Protein AF-A0A059X5A5-F1 (afdb_monomer_lite)

Sequence (227 aa):
MVVGLLPHPRGFNALIKWAAFIAALLVFPSVARANAELGIGVVKVEFDDKTVIHFYESPKSNSPTRTIRFFNDTSINSWNIVNLDGVQEWFRPESLWLDYHSFVMRVRSKRPGWIQVIVDNTTGKSFWVKSGRIMKFVTWDGFLKNMFSIERAKKFPQAIRAQPQVSSPAVKFRGKDCFNIITMRGDWIHVRQANHCERSQRDKNFRSGWIRWRWDNKLRIDYFITS

Radius of gyration: 28.25 Å; chains: 1; bounding box: 100×45×63 Å

pLDDT: mean 86.49, std 20.25, range [30.72, 98.62]

Structure (mmCIF, N/CA/C/O backbone):
data_AF-A0A059X5A5-F1
#
_entry.id   AF-A0A059X5A5-F1
#
loop_
_atom_site.group_PDB
_atom_site.id
_atom_site.type_symbol
_atom_site.label_atom_id
_atom_site.label_alt_id
_atom_site.label_comp_id
_atom_site.label_asym_id
_atom_site.label_entity_id
_atom_site.label_seq_id
_atom_site.pdbx_PDB_ins_code
_atom_site.Cartn_x
_atom_site.Cartn_y
_atom_site.Cartn_z
_atom_site.occupancy
_atom_site.B_iso_or_equiv
_atom_site.auth_seq_id
_atom_site.auth_comp_id
_atom_site.auth_asym_id
_atom_site.auth_atom_id
_atom_site.pdbx_PDB_model_num
ATOM 1 N N . MET A 1 1 ? 75.053 28.177 -3.502 1.00 33.50 1 MET A N 1
ATOM 2 C CA . MET A 1 1 ? 76.476 28.029 -3.144 1.00 33.50 1 MET A CA 1
ATOM 3 C C . MET A 1 1 ? 76.524 27.551 -1.699 1.00 33.50 1 MET A C 1
ATOM 5 O O . MET A 1 1 ? 75.993 28.265 -0.868 1.00 33.50 1 MET A O 1
ATOM 9 N N . VAL A 1 2 ? 77.105 26.361 -1.471 1.00 32.88 2 VAL A N 1
ATOM 10 C CA . VAL A 1 2 ? 77.750 25.892 -0.218 1.00 32.88 2 VAL A CA 1
ATOM 11 C C . VAL A 1 2 ? 76.811 25.628 0.988 1.00 32.88 2 VAL A C 1
ATOM 13 O O . VAL A 1 2 ? 76.084 26.511 1.415 1.00 32.88 2 VAL A O 1
ATOM 16 N N . VAL A 1 3 ? 76.592 24.351 1.362 1.00 31.34 3 VAL A N 1
ATOM 17 C CA . VAL A 1 3 ? 77.240 23.588 2.478 1.00 31.34 3 VAL A CA 1
ATOM 18 C C . VAL A 1 3 ? 77.019 24.278 3.837 1.00 31.34 3 VAL A C 1
ATOM 20 O O . VAL A 1 3 ? 77.307 25.454 3.956 1.00 31.34 3 VAL A O 1
ATOM 23 N N . GLY A 1 4 ? 76.555 23.673 4.931 1.00 30.72 4 GLY A N 1
ATOM 24 C CA . GLY A 1 4 ? 76.401 22.287 5.370 1.00 30.72 4 GLY A CA 1
ATOM 25 C C . GLY A 1 4 ? 76.634 22.236 6.899 1.00 30.72 4 GLY A C 1
ATOM 26 O O . GLY A 1 4 ? 77.083 23.225 7.468 1.00 30.72 4 GLY A O 1
ATOM 27 N N . LEU A 1 5 ? 76.397 21.056 7.498 1.00 32.78 5 LEU A N 1
ATOM 28 C CA . LEU A 1 5 ? 76.923 20.558 8.795 1.00 32.78 5 LEU A CA 1
ATOM 29 C C . LEU A 1 5 ? 76.289 21.159 10.080 1.00 32.78 5 LEU A C 1
ATOM 31 O O . LEU A 1 5 ? 76.392 22.350 10.329 1.00 32.78 5 LEU A O 1
ATOM 35 N N . LEU A 1 6 ? 75.454 20.399 10.821 1.00 32.41 6 LEU A N 1
ATOM 36 C CA . LEU A 1 6 ? 75.770 19.454 11.936 1.00 32.41 6 LEU A CA 1
ATOM 37 C C . LEU A 1 6 ? 76.249 20.164 13.231 1.00 32.41 6 LEU A C 1
ATOM 39 O O . LEU A 1 6 ? 76.835 21.232 13.123 1.00 32.41 6 LEU A O 1
ATOM 43 N N . PRO A 1 7 ? 76.199 19.558 14.442 1.00 42.28 7 PRO A N 1
ATOM 44 C CA . PRO A 1 7 ? 75.345 18.498 15.002 1.00 42.28 7 PRO A CA 1
ATOM 45 C C . PRO A 1 7 ? 74.811 18.827 16.434 1.00 42.28 7 PRO A C 1
ATOM 47 O O . PRO A 1 7 ? 75.114 19.852 17.034 1.00 42.28 7 PRO A O 1
ATOM 50 N N . HIS A 1 8 ? 74.027 17.897 16.994 1.00 36.72 8 HIS A N 1
ATOM 51 C CA . HIS A 1 8 ? 73.650 17.761 18.417 1.00 36.72 8 HIS A CA 1
ATOM 52 C C . HIS A 1 8 ? 74.826 17.889 19.417 1.00 36.72 8 HIS A C 1
ATOM 54 O O . HIS A 1 8 ? 75.940 17.482 19.084 1.00 36.72 8 HIS A O 1
ATOM 60 N N . PRO A 1 9 ? 74.575 18.305 20.682 1.00 44.56 9 PRO A N 1
ATOM 61 C CA . PRO A 1 9 ? 74.388 17.288 21.732 1.00 44.56 9 PRO A CA 1
ATOM 62 C C . PRO A 1 9 ? 73.418 17.633 22.887 1.00 44.56 9 PRO A C 1
ATOM 64 O O . PRO A 1 9 ? 73.386 18.735 23.414 1.00 44.56 9 PRO A O 1
ATOM 67 N N . ARG A 1 10 ? 72.694 16.582 23.301 1.00 36.00 10 ARG A N 1
ATOM 68 C CA . ARG A 1 10 ? 72.423 16.096 24.673 1.00 36.00 10 ARG A CA 1
ATOM 69 C C . ARG A 1 10 ? 72.197 17.110 25.806 1.00 36.00 10 ARG A C 1
ATOM 71 O O . ARG A 1 10 ? 73.123 17.788 26.233 1.00 36.00 10 ARG A O 1
ATOM 78 N N . GLY A 1 11 ? 71.066 16.947 26.495 1.00 33.09 11 GLY A N 1
ATOM 79 C CA . GLY A 1 11 ? 71.025 17.183 27.937 1.00 33.09 11 GLY A CA 1
ATOM 80 C C . GLY A 1 11 ? 69.633 17.258 28.558 1.00 33.09 11 GLY A C 1
ATOM 81 O O . GLY A 1 11 ? 68.829 18.088 28.167 1.00 33.09 11 GLY A O 1
ATOM 82 N N . PHE A 1 12 ? 69.449 16.445 29.601 1.00 39.06 12 PHE A N 1
ATOM 83 C CA . PHE A 1 12 ? 68.591 16.670 30.772 1.00 39.06 12 PHE A CA 1
ATOM 84 C C . PHE A 1 12 ? 67.080 16.361 30.718 1.00 39.06 12 PHE A C 1
ATOM 86 O O . PHE A 1 12 ? 66.238 17.161 30.333 1.00 39.06 12 PHE A O 1
ATOM 93 N N . ASN A 1 13 ? 66.776 15.164 31.238 1.00 39.31 13 ASN A N 1
ATOM 94 C CA . ASN A 1 13 ? 65.733 14.828 32.219 1.00 39.31 13 ASN A CA 1
ATOM 95 C C . ASN A 1 13 ? 64.813 15.970 32.701 1.00 39.31 13 ASN A C 1
ATOM 97 O O . ASN A 1 13 ? 65.296 16.880 33.366 1.00 39.31 13 ASN A O 1
ATOM 101 N N . ALA A 1 14 ? 63.490 15.792 32.557 1.00 37.59 14 ALA A N 1
ATOM 102 C CA . ALA A 1 14 ? 62.543 15.770 33.688 1.00 37.59 14 ALA A CA 1
ATOM 103 C C . ALA A 1 14 ? 61.079 15.544 33.238 1.00 37.59 14 ALA A C 1
ATOM 105 O O . ALA A 1 14 ? 60.455 16.388 32.605 1.00 37.59 14 ALA A O 1
ATOM 106 N N . LEU A 1 15 ? 60.551 14.375 33.612 1.00 41.41 15 LEU A N 1
ATOM 107 C CA . LEU A 1 15 ? 59.181 14.084 34.072 1.00 41.41 15 LEU A CA 1
ATOM 108 C C . LEU A 1 15 ? 58.155 15.238 34.084 1.00 41.41 15 LEU A C 1
ATOM 110 O O . LEU A 1 15 ? 58.174 16.019 35.028 1.00 41.41 15 LEU A O 1
ATOM 114 N N . ILE A 1 16 ? 57.141 15.217 33.199 1.00 46.25 16 ILE A N 1
ATOM 115 C CA . ILE A 1 16 ? 55.800 15.776 33.490 1.00 46.25 16 ILE A CA 1
ATOM 116 C C . ILE A 1 16 ? 54.687 14.928 32.830 1.00 46.25 16 ILE A C 1
ATOM 118 O O . ILE A 1 16 ? 54.461 14.975 31.628 1.00 46.25 16 ILE A O 1
ATOM 122 N N . LYS A 1 17 ? 54.010 14.149 33.685 1.00 35.31 17 LYS A N 1
ATOM 123 C CA . LYS A 1 17 ? 52.579 13.768 33.716 1.00 35.31 17 LYS A CA 1
ATOM 124 C C . LYS A 1 17 ? 51.838 13.564 32.378 1.00 35.31 17 LYS A C 1
ATOM 126 O O . LYS A 1 17 ? 51.344 14.510 31.774 1.00 35.31 17 LYS A O 1
ATOM 131 N N . TRP A 1 18 ? 51.594 12.299 32.030 1.00 33.81 18 TRP A N 1
ATOM 132 C CA . TRP A 1 18 ? 50.551 11.916 31.074 1.00 33.81 18 TRP A CA 1
ATOM 133 C C . TRP A 1 18 ? 49.164 12.115 31.701 1.00 33.81 18 TRP A C 1
ATOM 135 O O . TRP A 1 18 ? 48.783 11.397 32.625 1.00 33.81 18 TRP A O 1
ATOM 145 N N . ALA A 1 19 ? 48.405 13.089 31.200 1.00 39.38 19 ALA A N 1
ATOM 146 C CA . ALA A 1 19 ? 46.971 13.185 31.440 1.00 39.38 19 ALA A CA 1
ATOM 147 C C . ALA A 1 19 ? 46.253 12.205 30.500 1.00 39.38 19 ALA A C 1
ATOM 149 O O . ALA A 1 19 ? 46.292 12.359 29.280 1.00 39.38 19 ALA A O 1
ATOM 150 N N . ALA A 1 20 ? 45.610 11.184 31.065 1.00 41.03 20 ALA A N 1
ATOM 151 C CA . ALA A 1 20 ? 44.725 10.301 30.320 1.00 41.03 20 ALA A CA 1
ATOM 152 C C . ALA A 1 20 ? 43.446 11.069 29.949 1.00 41.03 20 ALA A C 1
ATOM 154 O O . ALA A 1 20 ? 42.552 11.252 30.773 1.00 41.03 20 ALA A O 1
ATOM 155 N N . PHE A 1 21 ? 43.362 11.535 28.704 1.00 37.31 21 PHE A N 1
ATOM 156 C CA . PHE A 1 21 ? 42.112 12.009 28.119 1.00 37.31 21 PHE A CA 1
ATOM 157 C C . PHE A 1 21 ? 41.238 10.786 27.812 1.00 37.31 21 PHE A C 1
ATOM 159 O O . PHE A 1 21 ? 41.374 10.150 26.768 1.00 37.31 21 PHE A O 1
ATOM 166 N N . ILE A 1 22 ? 40.343 10.428 28.736 1.00 45.88 22 ILE A N 1
ATOM 167 C CA . ILE A 1 22 ? 39.237 9.521 28.423 1.00 45.88 22 ILE A CA 1
ATOM 168 C C . ILE A 1 22 ? 38.263 10.319 27.555 1.00 45.88 22 ILE A C 1
ATOM 170 O O . ILE A 1 22 ? 37.430 11.073 28.054 1.00 45.88 22 ILE A O 1
ATOM 174 N N . ALA A 1 23 ? 38.391 10.178 26.237 1.00 44.38 23 ALA A N 1
ATOM 175 C CA . ALA A 1 23 ? 37.342 10.571 25.313 1.00 44.38 23 ALA A CA 1
ATOM 176 C C . ALA A 1 23 ? 36.154 9.629 25.543 1.00 44.38 23 ALA A C 1
ATOM 178 O O . ALA A 1 23 ? 36.123 8.507 25.036 1.00 44.38 23 ALA A O 1
ATOM 179 N N . ALA A 1 24 ? 35.189 10.064 26.353 1.00 44.75 24 ALA A N 1
ATOM 180 C CA . ALA A 1 24 ? 33.897 9.409 26.435 1.00 44.75 24 ALA A CA 1
ATOM 181 C C . ALA A 1 24 ? 33.238 9.514 25.052 1.00 44.75 24 ALA A C 1
ATOM 183 O O . ALA A 1 24 ? 32.719 10.564 24.672 1.00 44.75 24 ALA A O 1
ATOM 184 N N . LEU A 1 25 ? 33.307 8.430 24.275 1.00 41.47 25 LEU A N 1
ATOM 185 C CA . LEU A 1 25 ? 32.504 8.259 23.074 1.00 41.47 25 LEU A CA 1
ATOM 186 C C . LEU A 1 25 ? 31.034 8.271 23.516 1.00 41.47 25 LEU A C 1
ATOM 188 O O . LEU A 1 25 ? 30.491 7.258 23.954 1.00 41.47 25 LEU A O 1
ATOM 192 N N . LEU A 1 26 ? 30.389 9.433 23.423 1.00 44.94 26 LEU A N 1
ATOM 193 C CA . LEU A 1 26 ? 28.937 9.526 23.443 1.00 44.94 26 LEU A CA 1
ATOM 194 C C . LEU A 1 26 ? 28.435 8.832 22.177 1.00 44.94 26 LEU A C 1
ATOM 196 O O . LEU A 1 26 ? 28.319 9.435 21.110 1.00 44.94 26 LEU A O 1
ATOM 200 N N . VAL A 1 27 ? 28.176 7.530 22.291 1.00 42.16 27 VAL A N 1
ATOM 201 C CA . VAL A 1 27 ? 27.374 6.792 21.321 1.00 42.16 27 VAL A CA 1
ATOM 202 C C . VAL A 1 27 ? 25.967 7.358 21.445 1.00 42.16 27 VAL A C 1
ATOM 204 O O . VAL A 1 27 ? 25.160 6.891 22.245 1.00 42.16 27 VAL A O 1
ATOM 207 N N . PHE A 1 28 ? 25.677 8.415 20.687 1.00 41.00 28 PHE A N 1
ATOM 208 C CA . PHE A 1 28 ? 24.298 8.805 20.456 1.00 41.00 28 PHE A CA 1
ATOM 209 C C . PHE A 1 28 ? 23.613 7.578 19.853 1.00 41.00 28 PHE A C 1
ATOM 211 O O . PHE A 1 28 ? 24.068 7.107 18.802 1.00 41.00 28 PHE A O 1
ATOM 218 N N . PRO A 1 29 ? 22.561 7.021 20.484 1.00 39.47 29 PRO A N 1
ATOM 219 C CA . PRO A 1 29 ? 21.760 6.021 19.818 1.00 39.47 29 PRO A CA 1
ATOM 220 C C . PRO A 1 29 ? 21.266 6.698 18.551 1.00 39.47 29 PRO A C 1
ATOM 222 O O . PRO A 1 29 ? 20.499 7.661 18.589 1.00 39.47 29 PRO A O 1
ATOM 225 N N . SER A 1 30 ? 21.784 6.238 17.416 1.00 44.31 30 SER A N 1
ATOM 226 C CA . SER A 1 30 ? 21.204 6.583 16.139 1.00 44.31 30 SER A CA 1
ATOM 227 C C . SER A 1 30 ? 19.786 6.062 16.253 1.00 44.31 30 SER A C 1
ATOM 229 O O . SER A 1 30 ? 19.577 4.849 16.233 1.00 44.31 30 SER A O 1
ATOM 231 N N . VAL A 1 31 ? 18.813 6.951 16.458 1.00 44.91 31 VAL A N 1
ATOM 232 C CA . VAL A 1 31 ? 17.417 6.603 16.239 1.00 44.91 31 VAL A CA 1
ATOM 233 C C . VAL A 1 31 ? 17.360 6.342 14.746 1.00 44.91 31 VAL A C 1
ATOM 235 O O . VAL A 1 31 ? 17.148 7.248 13.940 1.00 44.91 31 VAL A O 1
ATOM 238 N N . ALA A 1 32 ? 17.687 5.108 14.363 1.00 45.12 32 ALA A N 1
ATOM 239 C CA . ALA A 1 32 ? 17.450 4.604 13.040 1.00 45.12 32 ALA A CA 1
ATOM 240 C C . ALA A 1 32 ? 15.967 4.863 12.842 1.00 45.12 32 ALA A C 1
ATOM 242 O O . ALA A 1 32 ? 15.134 4.253 13.512 1.00 45.12 32 ALA A O 1
ATOM 243 N N . ARG A 1 33 ? 15.638 5.854 12.007 1.00 42.84 33 ARG A N 1
ATOM 244 C CA . ARG A 1 33 ? 14.268 6.062 11.564 1.00 42.84 33 ARG A CA 1
ATOM 245 C C . ARG A 1 33 ? 13.878 4.749 10.912 1.00 42.84 33 ARG A C 1
ATOM 247 O O . ARG A 1 33 ? 14.323 4.448 9.802 1.00 42.84 33 ARG A O 1
ATOM 254 N N . ALA A 1 34 ? 13.165 3.921 11.666 1.00 44.53 34 ALA A N 1
ATOM 255 C CA . ALA A 1 34 ? 12.718 2.627 11.220 1.00 44.53 34 ALA A CA 1
ATOM 256 C C . ALA A 1 34 ? 11.722 2.905 10.102 1.00 44.53 34 ALA A C 1
ATOM 258 O O . ALA A 1 34 ? 10.558 3.188 10.346 1.00 44.53 34 ALA A O 1
ATOM 259 N N . ASN A 1 35 ? 12.203 2.887 8.859 1.00 60.44 35 ASN A N 1
ATOM 260 C CA . ASN A 1 35 ? 11.319 2.785 7.711 1.00 60.44 35 ASN A CA 1
ATOM 261 C C . ASN A 1 35 ? 10.470 1.541 7.970 1.00 60.44 35 ASN A C 1
ATOM 263 O O . ASN A 1 35 ? 11.049 0.455 8.085 1.00 60.44 35 ASN A O 1
ATOM 267 N N . ALA A 1 36 ? 9.157 1.718 8.149 1.00 71.81 36 ALA A N 1
ATOM 268 C CA . ALA A 1 36 ? 8.296 0.646 8.617 1.00 71.81 36 ALA A CA 1
ATOM 269 C C . ALA A 1 36 ? 8.482 -0.603 7.753 1.00 71.81 36 ALA A C 1
ATOM 271 O O . ALA A 1 36 ? 8.518 -0.524 6.519 1.00 71.81 36 ALA A O 1
ATOM 272 N N . GLU A 1 37 ? 8.614 -1.745 8.426 1.00 88.06 37 GLU A N 1
ATOM 273 C CA . GLU A 1 37 ? 8.661 -3.063 7.803 1.00 88.06 37 GLU A CA 1
ATOM 274 C C . GLU A 1 37 ? 7.556 -3.204 6.746 1.00 88.06 37 GLU A C 1
ATOM 276 O O . GLU A 1 37 ? 6.424 -2.759 6.928 1.00 88.06 37 GLU A O 1
ATOM 281 N N . LEU A 1 38 ? 7.870 -3.848 5.626 1.00 92.56 38 LEU A N 1
ATOM 282 C CA . LEU A 1 38 ? 6.915 -4.065 4.545 1.00 92.56 38 LEU A CA 1
ATOM 283 C C . LEU A 1 38 ? 5.786 -5.023 4.952 1.00 92.56 38 LEU A C 1
ATOM 285 O O . LEU A 1 38 ? 4.651 -4.897 4.490 1.00 92.56 38 LEU A O 1
ATOM 289 N N . GLY A 1 39 ? 6.102 -5.987 5.814 1.00 95.06 39 GLY A N 1
ATOM 290 C CA . GLY A 1 39 ? 5.155 -6.988 6.285 1.00 95.06 39 GLY A CA 1
ATOM 291 C C . GLY A 1 39 ? 4.833 -8.058 5.236 1.00 95.06 39 GLY A C 1
ATOM 292 O O . GLY A 1 39 ? 5.571 -8.274 4.271 1.00 95.06 39 GLY A O 1
ATOM 293 N N . ILE A 1 40 ? 3.730 -8.771 5.453 1.00 95.88 40 ILE A N 1
ATOM 294 C CA . ILE A 1 40 ? 3.324 -9.946 4.660 1.00 95.88 40 ILE A CA 1
ATOM 295 C C . ILE A 1 40 ? 2.312 -9.619 3.552 1.00 95.88 40 ILE A C 1
ATOM 297 O O . ILE A 1 40 ? 1.999 -10.468 2.718 1.00 95.88 40 ILE A O 1
ATOM 301 N N . GLY A 1 41 ? 1.790 -8.397 3.535 1.00 96.94 41 GLY A N 1
ATOM 302 C CA . GLY A 1 41 ? 0.788 -7.945 2.581 1.00 96.94 41 GLY A CA 1
ATOM 303 C C . GLY A 1 41 ? 0.132 -6.660 3.055 1.00 96.94 41 GLY A C 1
ATOM 304 O O . GLY A 1 41 ? 0.677 -5.934 3.889 1.00 96.94 41 GLY A O 1
ATOM 305 N N . VAL A 1 42 ? -1.074 -6.429 2.564 1.00 97.81 42 VAL A N 1
ATOM 306 C CA . VAL A 1 42 ? -1.917 -5.306 2.955 1.00 97.81 42 VAL A CA 1
ATOM 307 C C . VAL A 1 42 ? -3.306 -5.793 3.343 1.00 97.81 42 VAL A C 1
ATOM 309 O O . VAL A 1 42 ? -3.719 -6.905 3.010 1.00 97.81 42 VAL A O 1
ATOM 312 N N . VAL A 1 43 ? -4.046 -4.954 4.052 1.00 98.00 43 VAL A N 1
ATOM 313 C CA . VAL A 1 43 ? -5.486 -5.100 4.227 1.00 98.00 43 VAL A CA 1
ATOM 314 C C . VAL A 1 43 ? -6.160 -3.925 3.538 1.00 98.00 43 VAL A C 1
ATOM 316 O O . VAL A 1 43 ? -5.801 -2.775 3.787 1.00 98.00 43 VAL A O 1
ATOM 319 N N . LYS A 1 44 ? -7.102 -4.228 2.645 1.00 97.06 44 LYS A N 1
ATOM 320 C CA . LYS A 1 44 ? -8.048 -3.255 2.105 1.00 97.06 44 LYS A CA 1
ATOM 321 C C . LYS A 1 44 ? -9.241 -3.199 3.048 1.00 97.06 44 LYS A C 1
ATOM 323 O O . LYS A 1 44 ? -9.775 -4.249 3.416 1.00 97.06 44 LYS A O 1
ATOM 328 N N . VAL A 1 45 ? -9.613 -1.996 3.453 1.00 97.56 45 VAL A N 1
ATOM 329 C CA . VAL A 1 45 ? -10.743 -1.766 4.343 1.00 97.56 45 VAL A CA 1
ATOM 330 C C . VAL A 1 45 ? -11.941 -1.355 3.5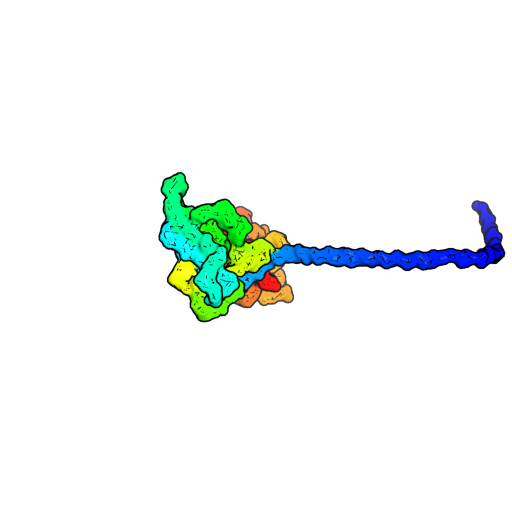02 1.00 97.56 45 VAL A C 1
ATOM 332 O O . VAL A 1 45 ? -11.877 -0.360 2.787 1.00 97.56 45 VAL A O 1
ATOM 335 N N . GLU A 1 46 ? -13.021 -2.122 3.585 1.00 96.31 46 GLU A N 1
ATOM 336 C CA . GLU A 1 46 ? -14.335 -1.689 3.106 1.00 96.31 46 GLU A CA 1
ATOM 337 C C . GLU A 1 46 ? -14.965 -0.805 4.188 1.00 96.31 46 GLU A C 1
ATOM 339 O O . GLU A 1 46 ? -14.926 -1.158 5.368 1.00 96.31 46 GLU A O 1
ATOM 344 N N . PHE A 1 47 ? -15.511 0.347 3.812 1.00 95.69 47 PHE A N 1
ATOM 345 C CA . PHE A 1 47 ? -16.101 1.281 4.765 1.00 95.69 47 PHE A CA 1
ATOM 346 C C . PHE A 1 47 ? -17.315 2.005 4.181 1.00 95.69 47 PHE A C 1
ATOM 348 O O . PHE A 1 47 ? -17.472 2.117 2.967 1.00 95.69 47 PHE A O 1
ATOM 355 N N . ASP A 1 48 ? -18.155 2.479 5.091 1.00 94.50 48 ASP A N 1
ATOM 356 C CA . ASP A 1 48 ? -19.338 3.316 4.902 1.00 94.50 48 ASP A CA 1
ATOM 357 C C . ASP A 1 48 ? -19.447 4.302 6.085 1.00 94.50 48 ASP A C 1
ATOM 359 O O . ASP A 1 48 ? -18.586 4.322 6.971 1.00 94.50 48 ASP A O 1
ATOM 363 N N . ASP A 1 49 ? -20.516 5.093 6.149 1.00 92.44 49 ASP A N 1
ATOM 364 C CA . ASP A 1 49 ? -20.787 6.039 7.244 1.00 92.44 49 ASP A CA 1
ATOM 365 C C . ASP A 1 49 ? -21.066 5.408 8.615 1.00 92.44 49 ASP A C 1
ATOM 367 O O . ASP A 1 49 ? -21.156 6.118 9.616 1.00 92.44 49 ASP A O 1
ATOM 371 N N . LYS A 1 50 ? -21.203 4.084 8.690 1.00 93.56 50 LYS A N 1
ATOM 372 C CA . LYS A 1 50 ? -21.432 3.337 9.937 1.00 93.56 50 LYS A CA 1
ATOM 373 C C . LYS A 1 50 ? -20.190 2.581 10.380 1.00 93.56 50 LYS A C 1
ATOM 375 O O . LYS A 1 50 ? -20.183 1.959 11.445 1.00 93.56 50 LYS A O 1
ATOM 380 N N . THR A 1 51 ? -19.133 2.620 9.579 1.00 96.75 51 THR A N 1
ATOM 381 C CA . THR A 1 51 ? -17.937 1.835 9.821 1.00 96.75 51 THR A CA 1
ATOM 382 C C . THR A 1 51 ? -17.164 2.389 11.014 1.00 96.75 51 THR A C 1
ATOM 384 O O . THR A 1 51 ? -16.825 3.571 11.099 1.00 96.75 51 THR A O 1
ATOM 387 N N . VAL A 1 52 ? -16.852 1.494 11.952 1.00 97.44 52 VAL A N 1
ATOM 388 C CA . VAL A 1 52 ? -16.006 1.769 13.113 1.00 97.44 52 VAL A CA 1
ATOM 389 C C . VAL A 1 52 ? -14.913 0.715 13.175 1.00 97.44 52 VAL A C 1
ATOM 391 O O . VAL A 1 52 ? -15.184 -0.485 13.206 1.00 97.44 52 VAL A O 1
ATOM 394 N N . ILE A 1 53 ? -13.662 1.163 13.215 1.00 98.12 53 ILE A N 1
ATOM 395 C CA . ILE A 1 53 ? -12.499 0.287 13.312 1.00 98.12 53 ILE A CA 1
ATOM 396 C C . ILE A 1 53 ? -11.886 0.443 14.687 1.00 98.12 53 ILE A C 1
ATOM 398 O O . ILE A 1 53 ? -11.446 1.525 15.072 1.00 98.12 53 ILE A O 1
ATOM 402 N N . HIS A 1 54 ? -11.825 -0.671 15.402 1.00 98.19 54 HIS A N 1
ATOM 403 C CA . HIS A 1 54 ? -11.228 -0.766 16.721 1.00 98.19 54 HIS A CA 1
ATOM 404 C C . HIS A 1 54 ? -9.815 -1.340 16.626 1.00 98.19 54 HIS A C 1
ATOM 406 O O . HIS A 1 54 ? -9.613 -2.436 16.096 1.00 98.19 54 HIS A O 1
ATOM 412 N N . PHE A 1 55 ? -8.851 -0.603 17.171 1.00 98.50 55 PHE A N 1
ATOM 413 C CA . PHE A 1 55 ? -7.441 -0.967 17.220 1.00 98.50 55 PHE A CA 1
ATOM 414 C C . PHE A 1 55 ? -7.051 -1.312 18.655 1.00 98.50 55 PHE A C 1
ATOM 416 O O . PHE A 1 55 ? -7.328 -0.549 19.578 1.00 98.50 55 PHE A O 1
ATOM 423 N N . TYR A 1 56 ? -6.385 -2.445 18.838 1.00 98.62 56 TYR A N 1
ATOM 424 C CA . TYR A 1 56 ? -6.037 -3.012 20.136 1.00 98.62 56 TYR A CA 1
ATOM 425 C C . TYR A 1 56 ? -4.515 -3.165 20.256 1.00 98.62 56 TYR A C 1
ATOM 427 O O . TYR A 1 56 ? -3.864 -3.577 19.294 1.00 98.62 56 TYR A O 1
ATOM 435 N N . GLU A 1 57 ? -3.941 -2.905 21.437 1.00 97.69 57 GLU A N 1
ATOM 436 C CA . GLU A 1 57 ? -2.523 -3.225 21.710 1.00 97.69 57 GLU A CA 1
ATOM 437 C C . GLU A 1 57 ? -2.243 -4.726 21.552 1.00 97.69 57 GLU A C 1
ATOM 439 O O . GLU A 1 57 ? -1.213 -5.147 21.027 1.00 97.69 57 GLU A O 1
ATOM 444 N N . SER A 1 58 ? -3.185 -5.555 22.003 1.00 97.44 58 SER A N 1
ATOM 445 C CA . SER A 1 58 ? -3.095 -7.006 21.960 1.00 97.44 58 SER A CA 1
ATOM 446 C C . SER A 1 58 ? -4.474 -7.601 21.685 1.00 97.44 58 SER A C 1
ATOM 448 O O . SER A 1 58 ? -5.480 -7.073 22.148 1.00 97.44 58 SER A O 1
ATOM 450 N N . PRO A 1 59 ? -4.571 -8.762 21.025 1.00 96.81 59 PRO A N 1
ATOM 451 C CA . PRO A 1 59 ? -5.851 -9.453 20.864 1.00 96.81 59 PRO A CA 1
ATOM 452 C C . PR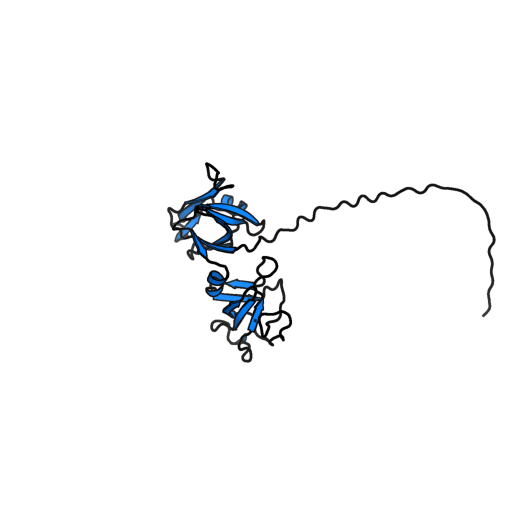O A 1 59 ? -6.468 -9.976 22.167 1.00 96.81 59 PRO A C 1
ATOM 454 O O . PRO A 1 59 ? -7.584 -10.483 22.145 1.00 96.81 59 PRO A O 1
ATOM 457 N N . LYS A 1 60 ? -5.724 -9.920 23.281 1.00 96.44 60 LYS A N 1
ATOM 458 C CA . LYS A 1 60 ? -6.233 -10.203 24.632 1.00 96.44 60 LYS A CA 1
ATOM 459 C C . LYS A 1 60 ? -6.762 -8.946 25.338 1.00 96.44 60 LYS A C 1
ATOM 461 O O . LYS A 1 60 ? -7.238 -9.050 26.460 1.00 96.44 60 LYS A O 1
ATOM 466 N N . SER A 1 61 ? -6.625 -7.765 24.734 1.00 96.12 61 SER A N 1
ATOM 467 C CA . SER A 1 61 ? -7.097 -6.515 25.325 1.00 96.12 61 SER A CA 1
ATOM 468 C C . SER A 1 61 ? -8.624 -6.506 25.400 1.00 96.12 61 SER A C 1
ATOM 470 O O . SER A 1 61 ? -9.302 -6.776 24.410 1.00 96.12 61 SER A O 1
ATOM 472 N N . ASN A 1 62 ? -9.157 -6.143 26.567 1.00 93.62 62 ASN A N 1
ATOM 473 C CA . ASN A 1 62 ? -10.602 -6.081 26.809 1.00 93.62 62 ASN A CA 1
ATOM 474 C C . ASN A 1 62 ? -11.267 -4.864 26.141 1.00 93.62 62 ASN A C 1
ATOM 476 O O . ASN A 1 62 ? -12.476 -4.857 25.930 1.00 93.62 62 ASN A O 1
ATOM 480 N N . SER A 1 63 ? -10.484 -3.843 25.786 1.00 96.75 63 SER A N 1
ATOM 481 C CA . SER A 1 63 ? -10.948 -2.608 25.154 1.00 96.75 63 SER A CA 1
ATOM 482 C C . SER A 1 63 ? -9.980 -2.140 24.059 1.00 96.75 63 SER A C 1
ATOM 484 O O . SER A 1 63 ? -8.795 -2.493 24.087 1.00 96.75 63 SER A O 1
ATOM 486 N N . PRO A 1 64 ? -10.472 -1.381 23.062 1.00 97.94 64 PRO A N 1
ATOM 487 C CA . PRO A 1 64 ? -9.620 -0.801 22.035 1.00 97.94 64 PRO A CA 1
ATOM 488 C C . PRO A 1 64 ? -8.807 0.377 22.575 1.00 97.94 64 PRO A C 1
ATOM 490 O O . PRO A 1 64 ? -9.314 1.221 23.308 1.00 97.94 64 PRO A O 1
ATOM 493 N N . THR A 1 65 ? -7.557 0.465 22.137 1.00 97.62 65 THR A N 1
ATOM 494 C CA . THR A 1 65 ? -6.645 1.580 22.413 1.00 97.62 65 THR A CA 1
ATOM 495 C C . THR A 1 65 ? -6.980 2.800 21.567 1.00 97.62 65 THR A C 1
ATOM 497 O O . THR A 1 65 ? -6.888 3.937 22.024 1.00 97.62 65 THR A O 1
ATOM 500 N N . ARG A 1 66 ? -7.328 2.571 20.298 1.00 98.12 66 ARG A N 1
ATOM 501 C CA . ARG A 1 66 ? -7.686 3.615 19.336 1.00 98.12 66 ARG A CA 1
ATOM 502 C C . ARG A 1 66 ? -8.906 3.179 18.544 1.00 98.12 66 ARG A C 1
ATOM 504 O O . ARG A 1 66 ? -9.163 1.988 18.379 1.00 98.12 66 ARG A O 1
ATOM 511 N N . THR A 1 67 ? -9.652 4.154 18.047 1.00 98.12 67 THR A N 1
ATOM 512 C CA . THR A 1 67 ? -10.810 3.915 17.189 1.00 98.12 67 THR A CA 1
ATOM 513 C C . THR A 1 67 ? -10.811 4.930 16.056 1.00 98.12 67 THR A C 1
ATOM 515 O O . THR A 1 67 ? -10.500 6.096 16.283 1.00 98.12 67 THR A O 1
ATOM 518 N N . ILE A 1 68 ? -11.166 4.481 14.855 1.00 98.25 68 ILE A N 1
ATOM 519 C CA . ILE A 1 68 ? -11.495 5.347 13.719 1.00 98.25 68 ILE A CA 1
ATOM 520 C C . ILE A 1 68 ? -12.973 5.134 13.414 1.00 98.25 68 ILE A C 1
ATOM 522 O O . ILE A 1 68 ? -13.416 3.991 13.293 1.00 98.25 68 ILE A O 1
ATOM 526 N N . ARG A 1 69 ? -13.731 6.226 13.321 1.00 98.19 69 ARG A N 1
ATOM 527 C CA . ARG A 1 69 ? -15.146 6.220 12.947 1.00 98.19 69 ARG A CA 1
ATOM 528 C C . ARG A 1 69 ? -15.322 7.054 11.690 1.00 98.19 69 ARG A C 1
ATOM 530 O O . ARG A 1 69 ? -14.853 8.190 11.652 1.00 98.19 69 ARG A O 1
ATOM 537 N N . PHE A 1 70 ? -15.994 6.475 10.709 1.00 97.12 70 PHE A N 1
ATOM 538 C CA . PHE A 1 70 ? -16.343 7.136 9.461 1.00 97.12 70 PHE A CA 1
ATOM 539 C C . PHE A 1 70 ? -17.717 7.795 9.583 1.00 97.12 70 PHE A C 1
ATOM 541 O O . PHE A 1 70 ? -18.516 7.400 10.432 1.00 97.12 70 PHE A O 1
ATOM 548 N N . PHE A 1 71 ? -17.971 8.815 8.770 1.00 96.56 71 PHE A N 1
ATOM 549 C CA . PHE A 1 71 ? -19.283 9.441 8.628 1.00 96.56 71 PHE A CA 1
ATOM 550 C C . PHE A 1 71 ? -19.460 10.008 7.215 1.00 96.56 71 PHE A C 1
ATOM 552 O O . PHE A 1 71 ? -18.475 10.226 6.505 1.00 96.56 71 PHE A O 1
ATOM 559 N N . ASN A 1 72 ? -20.713 10.236 6.815 1.00 96.12 72 ASN A N 1
ATOM 560 C CA . ASN A 1 72 ? -21.040 10.960 5.588 1.00 96.12 72 ASN A CA 1
ATOM 561 C C . ASN A 1 72 ? -20.878 12.465 5.809 1.00 96.12 72 ASN A C 1
ATOM 563 O O . ASN A 1 72 ? -21.656 13.061 6.557 1.00 96.12 72 ASN A O 1
ATOM 567 N N . ASP A 1 73 ? -19.897 13.080 5.165 1.00 94.81 73 ASP A N 1
ATOM 568 C CA . ASP A 1 73 ? -19.682 14.516 5.219 1.00 94.81 73 ASP A CA 1
ATOM 569 C C . ASP A 1 73 ? -20.330 15.179 4.001 1.00 94.81 73 ASP A C 1
ATOM 571 O O . ASP A 1 73 ? -19.758 15.288 2.911 1.00 94.81 73 ASP A O 1
ATOM 575 N N . THR A 1 74 ? -21.564 15.641 4.195 1.00 94.25 74 THR A N 1
ATOM 576 C CA . THR A 1 74 ? -22.345 16.288 3.136 1.00 94.25 74 THR A CA 1
ATOM 577 C C . THR A 1 74 ? -21.742 17.615 2.680 1.00 94.25 74 THR A C 1
ATOM 579 O O . THR A 1 74 ? -22.092 18.082 1.601 1.00 94.25 74 THR A O 1
ATOM 582 N N . SER A 1 75 ? -20.843 18.230 3.462 1.00 94.56 75 SER A N 1
ATOM 583 C CA . SER A 1 75 ? -20.198 19.497 3.088 1.00 94.56 75 SER A CA 1
ATOM 584 C C . SER A 1 75 ? -19.159 19.327 1.977 1.00 94.56 75 SER A C 1
ATOM 586 O O . SER A 1 75 ? -18.955 20.242 1.182 1.00 94.56 75 SER A O 1
ATOM 588 N N . ILE A 1 76 ? -18.559 18.137 1.884 1.00 90.69 76 ILE A N 1
ATOM 589 C CA . ILE A 1 76 ? -17.588 17.759 0.847 1.00 90.69 76 ILE A CA 1
ATOM 590 C C . ILE A 1 76 ? -18.124 16.676 -0.097 1.00 90.69 76 ILE A C 1
ATOM 592 O O . ILE A 1 76 ? -17.402 16.218 -0.978 1.00 90.69 76 ILE A O 1
ATOM 596 N N . ASN A 1 77 ? -19.388 16.271 0.078 1.00 91.62 77 ASN A N 1
ATOM 597 C CA . ASN A 1 77 ? -20.039 15.196 -0.672 1.00 91.62 77 ASN A CA 1
ATOM 598 C C . ASN A 1 77 ? -19.205 13.897 -0.696 1.00 91.62 77 ASN A C 1
ATOM 600 O O . ASN A 1 77 ? -19.012 13.288 -1.750 1.00 91.62 77 ASN A O 1
ATOM 604 N N . SER A 1 78 ? -18.667 13.506 0.464 1.00 93.25 78 SER A N 1
ATOM 605 C CA . SER A 1 78 ? -17.788 12.341 0.594 1.00 93.25 78 SER A CA 1
ATOM 606 C C . SER A 1 78 ? -17.765 11.766 2.014 1.00 93.25 78 SER A C 1
ATOM 608 O O . SER A 1 78 ? -18.349 12.319 2.943 1.00 93.25 78 SER A O 1
ATOM 610 N N . TRP A 1 79 ? -17.074 10.642 2.201 1.00 94.44 79 TRP A N 1
ATOM 611 C CA . TRP A 1 79 ? -16.799 10.067 3.514 1.00 94.44 79 TRP A CA 1
ATOM 612 C C . TRP A 1 79 ? -15.669 10.811 4.221 1.00 94.44 79 TRP A C 1
ATOM 614 O O . TRP A 1 79 ? -14.654 11.152 3.615 1.00 94.44 79 TRP A O 1
ATOM 624 N N . ASN A 1 80 ? -15.791 10.968 5.535 1.00 95.44 80 ASN A N 1
ATOM 625 C CA . ASN A 1 80 ? -14.758 11.581 6.362 1.00 95.44 80 ASN A CA 1
ATOM 626 C C . ASN A 1 80 ? -14.588 10.827 7.692 1.00 95.44 80 ASN A C 1
ATOM 628 O O . ASN A 1 80 ? -15.352 9.915 8.018 1.00 95.44 80 ASN A O 1
ATOM 632 N N . ILE A 1 81 ? -13.548 11.168 8.451 1.00 96.94 81 ILE A N 1
ATOM 633 C CA . ILE A 1 81 ? -13.215 10.562 9.743 1.00 96.94 81 ILE A CA 1
ATOM 634 C C . ILE A 1 81 ? -13.554 11.535 10.868 1.00 96.94 81 ILE A C 1
ATOM 636 O O . ILE A 1 81 ? -13.149 12.696 10.864 1.00 96.94 81 ILE A O 1
ATOM 640 N N . VAL A 1 82 ? -14.259 11.036 11.882 1.00 96.88 82 VAL A N 1
ATOM 641 C CA . VAL A 1 82 ? -14.530 11.798 13.104 1.00 96.88 82 VAL A CA 1
ATOM 642 C C . VAL A 1 82 ? -13.212 12.118 13.813 1.00 96.88 82 VAL A C 1
ATOM 644 O O . VAL A 1 82 ? -12.442 11.204 14.112 1.00 96.88 82 VAL A O 1
ATOM 647 N N . ASN A 1 83 ? -12.995 13.399 14.139 1.00 95.75 83 ASN A N 1
ATOM 648 C CA . ASN A 1 83 ? -11.755 13.908 14.741 1.00 95.75 83 ASN A CA 1
ATOM 649 C C . ASN A 1 83 ? -10.510 13.574 13.894 1.00 95.75 83 ASN A C 1
ATOM 651 O O . ASN A 1 83 ? -9.564 12.943 14.373 1.00 95.75 83 ASN A O 1
ATOM 655 N N . LEU A 1 84 ? -10.538 13.966 12.616 1.00 94.62 84 LEU A N 1
ATOM 656 C CA . LEU A 1 84 ? -9.458 13.699 11.667 1.00 94.62 84 LEU A CA 1
ATOM 657 C C . LEU A 1 84 ? -8.094 14.187 12.178 1.00 94.62 84 LEU A C 1
ATOM 659 O O . LEU A 1 84 ? -7.139 13.415 12.123 1.00 94.62 84 LEU A O 1
ATOM 663 N N . ASP A 1 85 ? -8.014 15.397 12.738 1.00 94.94 85 ASP A N 1
ATOM 664 C CA . ASP A 1 85 ? -6.759 15.972 13.246 1.00 94.94 85 ASP A CA 1
ATOM 665 C C . ASP A 1 85 ? -6.122 15.073 14.315 1.00 94.94 85 ASP A C 1
ATOM 667 O O . ASP A 1 85 ? -4.966 14.664 14.191 1.00 94.94 85 ASP A O 1
ATOM 671 N N . GLY A 1 86 ? -6.907 14.647 15.312 1.00 96.38 86 GLY A N 1
ATOM 672 C CA . GLY A 1 86 ? -6.431 13.728 16.347 1.00 96.38 86 GLY A CA 1
ATOM 673 C C . GLY A 1 86 ? -6.104 12.326 15.820 1.00 96.38 86 GLY A C 1
ATOM 674 O O . GLY A 1 86 ? -5.281 11.617 16.402 1.00 96.38 86 GLY A O 1
ATOM 675 N N . VAL A 1 87 ? -6.722 11.889 14.718 1.00 97.06 87 VAL A N 1
ATOM 676 C CA . VAL A 1 87 ? -6.367 10.628 14.048 1.00 97.06 87 VAL A CA 1
ATOM 677 C C . VAL A 1 87 ? -5.026 10.754 13.318 1.00 97.06 87 VAL A C 1
ATOM 679 O O . VAL A 1 87 ? -4.184 9.863 13.443 1.00 97.06 87 VAL A O 1
ATOM 682 N N . GLN A 1 88 ? -4.776 11.866 12.626 1.00 95.31 88 GLN A N 1
ATOM 683 C CA . GLN A 1 88 ? -3.549 12.105 11.854 1.00 95.31 88 GLN A CA 1
ATOM 684 C C . GLN A 1 88 ? -2.272 12.164 12.713 1.00 95.31 88 GLN A C 1
ATOM 686 O O . GLN A 1 88 ? -1.171 11.914 12.211 1.00 95.31 88 GLN A O 1
ATOM 691 N N . GLU A 1 89 ? -2.392 12.421 14.017 1.00 96.25 89 GLU A N 1
ATOM 692 C CA . GLU A 1 89 ? -1.260 12.386 14.951 1.00 96.25 89 GLU A CA 1
ATOM 693 C C . GLU A 1 89 ? -0.605 10.998 15.049 1.00 96.25 89 GLU A C 1
ATOM 695 O O . GLU A 1 89 ? 0.620 10.891 15.184 1.00 96.25 89 GLU A O 1
ATOM 700 N N . TRP A 1 90 ? -1.405 9.929 14.966 1.00 96.44 90 TRP A N 1
ATOM 701 C CA . TRP A 1 90 ? -0.956 8.548 15.180 1.00 96.44 90 TRP A CA 1
ATOM 702 C C . TRP A 1 90 ? -1.230 7.608 14.003 1.00 96.44 90 TRP A C 1
ATOM 704 O O . TRP A 1 90 ? -0.757 6.468 14.029 1.00 96.44 90 TRP A O 1
ATOM 714 N N . PHE A 1 91 ? -1.987 8.054 13.000 1.00 97.75 91 PHE A N 1
ATOM 715 C CA . PHE A 1 91 ? -2.439 7.229 11.890 1.00 97.75 91 PHE A CA 1
ATOM 716 C C . PHE A 1 91 ? -1.892 7.735 10.551 1.00 97.75 91 PHE A C 1
ATOM 718 O O . PHE A 1 91 ? -2.355 8.727 9.994 1.00 97.75 91 PHE A O 1
ATOM 725 N N . ARG A 1 92 ? -0.895 7.022 10.022 1.00 97.06 92 ARG A N 1
ATOM 726 C CA . ARG A 1 92 ? -0.253 7.252 8.718 1.00 97.06 92 ARG A CA 1
ATOM 727 C C . ARG A 1 92 ? -0.198 5.921 7.957 1.00 97.06 92 ARG A C 1
ATOM 729 O O . ARG A 1 92 ? 0.855 5.274 7.941 1.00 97.06 92 ARG A O 1
ATOM 736 N N . PRO A 1 93 ? -1.339 5.457 7.416 1.00 96.69 93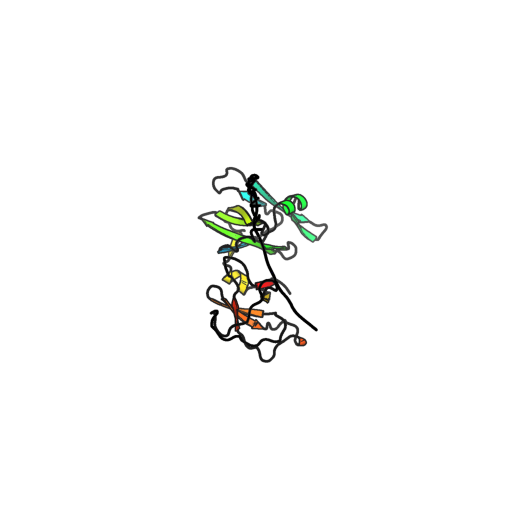 PRO A N 1
ATOM 737 C CA . PRO A 1 93 ? -1.454 4.141 6.795 1.00 96.69 93 PRO A CA 1
ATOM 738 C C . PRO A 1 93 ? -0.759 4.093 5.424 1.00 96.69 93 PRO A C 1
ATOM 740 O O . PRO A 1 93 ? -0.088 5.035 5.006 1.00 96.69 93 PRO A O 1
ATOM 743 N N . GLU A 1 94 ? -0.917 2.976 4.709 1.00 95.31 94 GLU A N 1
ATOM 744 C CA . GLU A 1 94 ? -0.360 2.823 3.360 1.00 95.31 94 GLU A CA 1
ATOM 745 C C . GLU A 1 94 ? -1.052 3.726 2.344 1.00 95.31 94 GLU A C 1
ATOM 747 O O . GLU A 1 94 ? -0.401 4.299 1.476 1.00 95.31 94 GLU A O 1
ATOM 752 N N . SER A 1 95 ? -2.371 3.845 2.451 1.00 94.44 95 SER A N 1
ATOM 753 C CA . SER A 1 95 ? -3.182 4.670 1.567 1.00 94.44 95 SER A CA 1
ATOM 754 C C . SER A 1 95 ? -4.489 5.019 2.267 1.00 94.44 95 SER A C 1
ATOM 756 O O . SER A 1 95 ? -5.114 4.140 2.865 1.00 94.44 95 SER A O 1
ATOM 758 N N . LEU A 1 96 ? -4.894 6.287 2.207 1.00 94.75 96 LEU A N 1
ATOM 759 C CA . LEU A 1 96 ? -6.155 6.776 2.762 1.00 94.75 96 LEU A CA 1
ATOM 760 C C . LEU A 1 96 ? -6.711 7.870 1.845 1.00 94.75 96 LEU A C 1
ATOM 762 O O . LEU A 1 96 ? -6.337 9.031 1.958 1.00 94.75 96 LEU A O 1
ATOM 766 N N . TRP A 1 97 ? -7.580 7.466 0.922 1.00 92.62 97 TRP A N 1
ATOM 767 C CA . TRP A 1 97 ? -8.260 8.323 -0.047 1.00 92.62 97 TRP A CA 1
ATOM 768 C C . TRP A 1 97 ? -9.748 7.993 0.002 1.00 92.62 97 TRP A C 1
ATOM 770 O O . TRP A 1 97 ? -10.216 7.064 -0.664 1.00 92.62 97 TRP A O 1
ATOM 780 N N . LEU A 1 98 ? -10.475 8.709 0.856 1.00 93.06 98 LEU A N 1
ATOM 781 C CA . LEU A 1 98 ? -11.859 8.371 1.187 1.00 93.06 98 LEU A CA 1
ATOM 782 C C . LEU A 1 98 ? -12.811 8.601 0.011 1.00 93.06 98 LEU A C 1
ATOM 784 O O . LEU A 1 98 ? -13.627 7.727 -0.273 1.00 93.06 98 LEU A O 1
ATOM 788 N N . ASP A 1 99 ? -12.599 9.676 -0.751 1.00 88.88 99 ASP A N 1
ATOM 789 C CA . ASP A 1 99 ? -13.360 10.005 -1.968 1.00 88.88 99 ASP A CA 1
ATOM 790 C C . ASP A 1 99 ? -13.251 8.905 -3.038 1.00 88.88 99 ASP A C 1
ATOM 792 O O . ASP A 1 99 ? -14.185 8.628 -3.788 1.00 88.88 99 ASP A O 1
ATOM 796 N N . TYR A 1 100 ? -12.113 8.208 -3.065 1.00 88.31 100 TYR A N 1
ATOM 797 C CA . TYR A 1 100 ? -11.841 7.099 -3.980 1.00 88.31 100 TYR A CA 1
ATOM 798 C C . TYR A 1 100 ? -12.174 5.729 -3.378 1.00 88.31 100 TYR A C 1
ATOM 800 O O . TYR A 1 100 ? -11.803 4.704 -3.950 1.00 88.31 100 TYR A O 1
ATOM 808 N N . HIS A 1 101 ? -12.833 5.689 -2.213 1.00 90.50 101 HIS A N 1
ATOM 809 C CA . HIS A 1 101 ? -13.148 4.459 -1.480 1.00 90.50 101 HIS A CA 1
ATOM 810 C C . HIS A 1 101 ? -11.907 3.573 -1.236 1.00 90.50 101 HIS A C 1
ATOM 812 O O . HIS A 1 101 ? -11.988 2.344 -1.187 1.00 90.50 101 HIS A O 1
ATOM 818 N N . SER A 1 102 ? -10.728 4.192 -1.100 1.00 92.31 102 SER A N 1
ATOM 819 C CA . SER A 1 102 ? -9.448 3.497 -0.980 1.00 92.31 102 SER A CA 1
ATOM 820 C C . SER A 1 102 ? -8.857 3.701 0.405 1.00 92.31 102 SER A C 1
ATOM 822 O O . SER A 1 102 ? -8.326 4.761 0.732 1.00 92.31 102 SER A O 1
ATOM 824 N N . PHE A 1 103 ? -8.882 2.642 1.207 1.00 96.31 103 PHE A N 1
ATOM 825 C CA . PHE A 1 103 ? -8.215 2.604 2.499 1.00 96.31 103 PHE A CA 1
ATOM 826 C C . PHE A 1 103 ? -7.411 1.309 2.636 1.00 96.31 103 PHE A C 1
ATOM 828 O O . PHE A 1 103 ? -7.954 0.202 2.620 1.00 96.31 103 PHE A O 1
ATOM 835 N N . VAL A 1 104 ? -6.088 1.452 2.746 1.00 97.00 104 VAL A N 1
ATOM 836 C CA . VAL A 1 104 ? -5.130 0.348 2.779 1.00 97.00 104 VAL A CA 1
ATOM 837 C C . VAL A 1 104 ? -4.166 0.510 3.951 1.00 97.00 104 VAL A C 1
ATOM 839 O O . VAL A 1 104 ? -3.568 1.566 4.138 1.00 97.00 104 VAL A O 1
ATOM 842 N N . MET A 1 105 ? -3.951 -0.565 4.711 1.00 97.81 105 MET A N 1
ATOM 843 C CA . MET A 1 105 ? -2.907 -0.644 5.741 1.00 97.81 105 MET A CA 1
ATOM 844 C C . MET A 1 105 ? -1.959 -1.806 5.454 1.00 97.81 105 MET A C 1
ATOM 846 O O . MET A 1 105 ? -2.396 -2.870 5.007 1.00 97.81 105 MET A O 1
ATOM 850 N N . ARG A 1 106 ? -0.666 -1.650 5.763 1.00 97.94 106 ARG A N 1
ATOM 851 C CA . ARG A 1 106 ? 0.275 -2.779 5.715 1.00 97.94 106 ARG A CA 1
ATOM 852 C C . ARG A 1 106 ? -0.033 -3.766 6.829 1.00 97.94 106 ARG A C 1
ATOM 854 O O . ARG A 1 106 ? -0.383 -3.378 7.941 1.00 97.94 106 ARG A O 1
ATOM 861 N N . VAL A 1 107 ? 0.149 -5.048 6.546 1.00 98.06 107 VAL A N 1
ATOM 862 C CA . VAL A 1 107 ? -0.056 -6.126 7.513 1.00 98.06 107 VAL A CA 1
ATOM 863 C C . VAL A 1 107 ? 1.290 -6.669 7.943 1.00 98.06 107 VAL A C 1
ATOM 865 O O . VAL A 1 107 ? 2.018 -7.255 7.143 1.00 98.06 107 VAL A O 1
ATOM 868 N N . ARG A 1 108 ? 1.600 -6.508 9.229 1.00 96.81 108 ARG A N 1
ATOM 869 C CA . ARG A 1 108 ? 2.826 -7.028 9.832 1.00 96.81 108 ARG A CA 1
ATOM 870 C C . ARG A 1 108 ? 2.740 -8.535 10.039 1.00 96.81 108 ARG A C 1
ATOM 872 O O . ARG A 1 108 ? 3.639 -9.263 9.636 1.00 96.81 108 ARG A O 1
ATOM 879 N N . SER A 1 109 ? 1.646 -8.998 10.639 1.00 96.75 109 SER A N 1
ATOM 880 C CA . SER A 1 109 ? 1.416 -10.410 10.944 1.00 96.75 109 SER A CA 1
ATOM 881 C C . SER A 1 109 ? -0.081 -10.736 11.002 1.00 96.75 109 SER A C 1
ATOM 883 O O . SER A 1 109 ? -0.933 -9.843 11.021 1.00 96.75 109 SER A O 1
ATOM 885 N N . LYS A 1 110 ? -0.415 -12.030 11.010 1.00 96.81 110 LYS A N 1
ATOM 886 C CA . LYS A 1 110 ? -1.789 -12.535 11.125 1.00 96.81 110 LYS A CA 1
ATOM 887 C C . LYS A 1 110 ? -1.844 -13.714 12.081 1.00 96.81 110 LYS A C 1
ATOM 889 O O . LYS A 1 110 ? -0.895 -14.487 12.174 1.00 96.81 110 LYS A O 1
ATOM 894 N N . ARG A 1 111 ? -2.994 -13.881 12.730 1.00 96.38 111 ARG A N 1
ATOM 895 C CA . ARG A 1 111 ? -3.364 -15.091 13.475 1.00 96.38 111 ARG A CA 1
ATOM 896 C C . ARG A 1 111 ? -4.885 -15.287 13.430 1.00 96.38 111 ARG A C 1
ATOM 898 O O . ARG A 1 111 ? -5.580 -14.384 12.962 1.00 96.38 111 ARG A O 1
ATOM 905 N N . PRO A 1 112 ? -5.430 -16.431 13.875 1.00 96.38 112 PRO A N 1
ATOM 906 C CA . PRO A 1 112 ? -6.870 -16.667 13.819 1.00 96.38 112 PRO A CA 1
ATOM 907 C C . PRO A 1 112 ? -7.667 -15.519 14.452 1.00 96.38 112 PRO A C 1
ATOM 909 O O . PRO A 1 112 ? -7.398 -15.121 15.584 1.00 96.38 112 PRO A O 1
ATOM 912 N N . GLY A 1 113 ? -8.601 -14.948 13.688 1.00 97.00 113 GLY A N 1
ATOM 913 C CA . GLY A 1 113 ? -9.467 -13.847 14.120 1.00 97.00 113 GLY A CA 1
ATOM 914 C C . GLY A 1 113 ? -8.820 -12.458 14.185 1.00 97.00 113 GLY A C 1
ATOM 915 O O . GLY A 1 113 ? -9.529 -11.491 14.448 1.00 97.00 113 GLY A O 1
ATOM 916 N N . TRP A 1 114 ? -7.518 -12.306 13.912 1.00 98.31 114 TRP A N 1
ATOM 917 C CA . TRP A 1 114 ? -6.797 -11.053 14.163 1.00 98.31 114 TRP A CA 1
ATOM 918 C C . TRP A 1 114 ? -5.727 -10.734 13.111 1.00 98.31 114 TRP A C 1
ATOM 920 O O . TRP A 1 114 ? -4.965 -11.598 12.674 1.00 98.31 114 TRP A O 1
ATOM 930 N N . ILE A 1 115 ? -5.639 -9.457 12.744 1.00 98.38 115 ILE A N 1
ATOM 931 C CA . ILE A 1 115 ? -4.633 -8.923 11.821 1.00 98.38 115 ILE A CA 1
ATOM 932 C C . ILE A 1 115 ? -3.836 -7.860 12.567 1.00 98.38 115 ILE A C 1
ATOM 934 O O . ILE A 1 115 ? -4.423 -6.942 13.134 1.00 98.38 115 ILE A O 1
ATOM 938 N N . GLN A 1 116 ? -2.511 -7.972 12.569 1.00 98.44 116 GLN A N 1
ATOM 939 C CA . GLN A 1 116 ? -1.647 -6.912 13.066 1.00 98.44 116 GLN A CA 1
ATOM 940 C C . GLN A 1 116 ? -1.320 -5.971 11.909 1.00 98.44 116 GLN A C 1
ATOM 942 O O . GLN A 1 116 ? -0.616 -6.351 10.970 1.00 98.44 116 GLN A O 1
ATOM 947 N N . VAL A 1 117 ? -1.840 -4.753 11.971 1.00 98.38 117 VAL A N 1
ATOM 948 C CA . VAL A 1 117 ? -1.676 -3.720 10.947 1.00 98.38 117 VAL A CA 1
ATOM 949 C C . VAL A 1 117 ? -0.664 -2.680 11.400 1.00 98.38 117 VAL A C 1
ATOM 951 O O . VAL A 1 117 ? -0.596 -2.342 12.581 1.00 98.38 117 VAL A O 1
ATOM 954 N N . ILE A 1 118 ? 0.127 -2.171 10.463 1.00 97.94 118 ILE A N 1
ATOM 955 C CA . ILE A 1 118 ? 0.984 -1.008 10.684 1.00 97.94 118 ILE A CA 1
ATOM 956 C C . ILE A 1 118 ? 0.096 0.222 10.531 1.00 97.94 118 ILE A C 1
ATOM 958 O O . ILE A 1 118 ? -0.499 0.436 9.476 1.00 97.94 118 ILE A O 1
ATOM 962 N N . VAL A 1 119 ? -0.025 0.985 11.613 1.00 97.38 119 VAL A N 1
ATOM 963 C CA . VAL A 1 119 ? -0.883 2.173 11.687 1.00 97.38 119 VAL A CA 1
ATOM 964 C C . VAL A 1 119 ? -0.115 3.455 11.404 1.00 97.38 119 VAL A C 1
ATOM 966 O O . VAL A 1 119 ? -0.722 4.444 11.025 1.00 97.38 119 VAL A O 1
ATOM 969 N N . ASP A 1 120 ? 1.210 3.429 11.538 1.00 96.94 120 ASP A N 1
ATOM 970 C CA . ASP A 1 120 ? 2.087 4.535 11.173 1.00 96.94 120 ASP A CA 1
ATOM 971 C C . ASP A 1 120 ? 3.296 3.997 10.404 1.00 96.94 120 ASP A C 1
ATOM 973 O O . ASP A 1 120 ? 4.204 3.381 10.968 1.00 96.94 120 ASP A O 1
ATOM 977 N N . ASN A 1 121 ? 3.305 4.232 9.095 1.00 94.00 121 ASN A N 1
ATOM 978 C CA . ASN A 1 121 ? 4.366 3.803 8.190 1.00 94.00 121 ASN A CA 1
ATOM 979 C C . ASN A 1 121 ? 5.690 4.565 8.370 1.00 94.00 121 ASN A C 1
ATOM 981 O O . ASN A 1 121 ? 6.722 4.128 7.854 1.00 94.00 121 ASN A O 1
ATOM 985 N N . THR A 1 122 ? 5.690 5.689 9.088 1.00 92.38 122 THR A N 1
ATOM 986 C CA . THR A 1 122 ? 6.906 6.441 9.414 1.00 92.38 122 THR A CA 1
ATOM 987 C C . THR A 1 122 ? 7.623 5.845 10.620 1.00 92.38 122 THR A C 1
ATOM 989 O O . THR A 1 122 ? 8.851 5.829 10.647 1.00 92.38 122 THR A O 1
ATOM 992 N N . THR A 1 123 ? 6.872 5.355 11.610 1.00 94.06 123 THR A N 1
ATOM 993 C CA . THR A 1 123 ? 7.431 4.820 12.866 1.00 94.06 123 THR A CA 1
ATOM 994 C C . THR A 1 123 ? 7.429 3.294 12.937 1.00 94.06 123 THR A C 1
ATOM 996 O O . THR A 1 123 ? 8.128 2.713 13.763 1.00 94.06 123 THR A O 1
ATOM 999 N N . GLY A 1 124 ? 6.638 2.627 12.095 1.00 94.25 124 GLY A N 1
ATOM 1000 C CA . GLY A 1 124 ? 6.397 1.187 12.170 1.00 94.25 124 GLY A CA 1
ATOM 1001 C C . GLY A 1 124 ? 5.448 0.780 13.298 1.00 94.25 124 GLY A C 1
ATOM 1002 O O . GLY A 1 124 ? 5.296 -0.418 13.554 1.00 94.25 124 GLY A O 1
ATOM 1003 N N . LYS A 1 125 ? 4.799 1.741 13.974 1.00 96.69 125 LYS A N 1
ATOM 1004 C CA . LYS A 1 125 ? 3.827 1.447 15.031 1.00 96.69 125 LYS A CA 1
ATOM 1005 C C . LYS A 1 125 ? 2.696 0.589 14.473 1.00 96.69 125 LYS A C 1
ATOM 1007 O O . LYS A 1 125 ? 2.189 0.832 13.378 1.00 96.69 125 LYS A O 1
ATOM 1012 N N . SER A 1 126 ? 2.296 -0.419 15.240 1.00 97.75 126 SER A N 1
ATOM 1013 C CA . SER A 1 126 ? 1.312 -1.409 14.811 1.00 97.75 126 SER A CA 1
ATOM 1014 C C . SER A 1 126 ? 0.285 -1.695 15.891 1.00 97.75 126 SER A C 1
ATOM 1016 O O . SER A 1 126 ? 0.648 -1.754 17.062 1.00 97.75 126 SER A O 1
ATOM 1018 N N . PHE A 1 127 ? -0.945 -1.979 15.477 1.00 98.50 127 PHE A N 1
ATOM 1019 C CA . PHE A 1 127 ? -2.022 -2.447 16.344 1.00 98.50 127 PHE A CA 1
ATOM 1020 C C . PHE A 1 127 ? -2.675 -3.695 15.773 1.00 98.50 127 PHE A C 1
ATOM 1022 O O . PHE A 1 127 ? -2.515 -4.034 14.601 1.00 98.50 127 PHE A O 1
ATOM 1029 N N . TRP A 1 128 ? -3.438 -4.376 16.613 1.00 98.62 128 TRP A N 1
ATOM 1030 C CA . TRP A 1 128 ? -4.284 -5.479 16.205 1.00 98.62 128 TRP A CA 1
ATOM 1031 C C . TRP A 1 128 ? -5.685 -4.983 15.882 1.00 98.62 128 TRP A C 1
ATOM 1033 O O . TRP A 1 128 ? -6.268 -4.206 16.632 1.00 98.62 128 TRP A O 1
ATOM 1043 N N . VAL A 1 129 ? -6.240 -5.478 14.785 1.00 98.44 129 VAL A N 1
ATOM 1044 C CA . VAL A 1 129 ? -7.648 -5.317 14.422 1.00 98.44 129 VAL A CA 1
ATOM 1045 C C . VAL A 1 129 ? -8.280 -6.696 14.295 1.00 98.44 129 VAL A C 1
ATOM 1047 O O . VAL A 1 129 ? -7.613 -7.674 13.929 1.00 98.44 129 VAL A O 1
ATOM 1050 N N . LYS A 1 130 ? -9.573 -6.795 14.604 1.00 96.94 130 LYS A N 1
ATOM 1051 C CA . LYS A 1 130 ? -10.314 -8.034 14.369 1.00 96.94 130 LYS A CA 1
ATOM 1052 C C . LYS A 1 130 ? -10.367 -8.303 12.868 1.00 96.94 130 LYS A C 1
ATOM 1054 O O . LYS A 1 130 ? -10.672 -7.415 12.074 1.00 96.94 130 LYS A O 1
ATOM 1059 N N . SER A 1 131 ? -10.070 -9.540 12.485 1.00 95.19 131 SER A N 1
ATOM 1060 C CA . SER A 1 131 ? -10.388 -10.017 11.139 1.00 95.19 131 SER A CA 1
ATOM 1061 C C . SER A 1 131 ? -11.903 -9.998 10.969 1.00 95.19 131 SER A C 1
ATOM 1063 O O . SER A 1 131 ? -12.639 -10.260 11.918 1.00 95.19 131 SER A O 1
ATOM 1065 N N . GLY A 1 132 ? -12.384 -9.717 9.767 1.00 92.06 132 GLY A N 1
ATOM 1066 C CA . GLY A 1 132 ? -13.817 -9.665 9.532 1.00 92.06 132 GLY A CA 1
ATOM 1067 C C . GLY A 1 132 ? -14.148 -9.287 8.105 1.00 92.06 132 GLY A C 1
ATOM 1068 O O . GLY A 1 132 ? -13.259 -9.128 7.267 1.00 92.06 132 GLY A O 1
ATOM 1069 N N . ARG A 1 133 ? -15.447 -9.129 7.844 1.00 90.44 133 ARG A N 1
ATOM 1070 C CA . ARG A 1 133 ? -15.971 -8.867 6.502 1.00 90.44 133 ARG A CA 1
ATOM 1071 C C . ARG A 1 133 ? -15.322 -7.644 5.860 1.00 90.44 133 ARG A C 1
ATOM 1073 O O . ARG A 1 133 ? -14.937 -7.753 4.705 1.00 90.44 133 ARG A O 1
ATOM 1080 N N . ILE A 1 134 ? -15.136 -6.567 6.618 1.00 95.69 134 ILE A N 1
ATOM 1081 C CA . ILE A 1 134 ? -14.584 -5.305 6.112 1.00 95.69 134 ILE A CA 1
ATOM 1082 C C . ILE A 1 134 ? -13.055 -5.299 5.963 1.00 95.69 134 ILE A C 1
ATOM 1084 O O . ILE A 1 134 ? -12.505 -4.381 5.375 1.00 95.69 134 ILE A O 1
ATOM 1088 N N . MET A 1 135 ? -12.350 -6.309 6.490 1.00 97.06 135 MET A N 1
ATOM 1089 C CA . MET A 1 135 ? -10.884 -6.383 6.495 1.00 97.06 135 MET A CA 1
ATOM 1090 C C . MET A 1 135 ? -10.399 -7.397 5.454 1.00 97.06 135 MET A C 1
ATOM 1092 O O . MET A 1 135 ? -10.177 -8.572 5.762 1.00 97.06 135 MET A O 1
ATOM 1096 N N . LYS A 1 136 ? -10.219 -6.961 4.204 1.00 96.44 136 LYS A N 1
ATOM 1097 C CA . LYS A 1 136 ? -9.808 -7.829 3.090 1.00 96.44 136 LYS A CA 1
ATOM 1098 C C . LYS A 1 136 ? -8.289 -7.902 2.978 1.00 96.44 136 LYS A C 1
ATOM 1100 O O . LYS A 1 136 ? -7.645 -7.031 2.397 1.00 96.44 136 LYS A O 1
ATOM 1105 N N . PHE A 1 137 ? -7.699 -8.955 3.539 1.00 97.12 137 PHE A N 1
ATOM 1106 C CA . PHE A 1 137 ? -6.265 -9.206 3.388 1.00 97.12 137 PHE A CA 1
ATOM 1107 C C . PHE A 1 137 ? -5.905 -9.590 1.947 1.00 97.12 137 PHE A C 1
ATOM 1109 O O . PHE A 1 137 ? -6.526 -10.480 1.370 1.00 97.12 137 PHE A O 1
ATOM 1116 N N . VAL A 1 138 ? -4.841 -8.988 1.419 1.00 96.44 138 VAL A N 1
ATOM 1117 C CA . VAL A 1 138 ? -4.248 -9.305 0.116 1.00 96.44 138 VAL A CA 1
ATOM 1118 C C . VAL A 1 138 ? -2.729 -9.387 0.279 1.00 96.44 138 VAL A C 1
ATOM 1120 O O . VAL A 1 138 ? -2.122 -8.574 0.977 1.00 96.44 138 VAL A O 1
ATOM 1123 N N . THR A 1 139 ? -2.088 -10.369 -0.353 1.00 96.25 139 THR A N 1
ATOM 1124 C CA . THR A 1 139 ? -0.618 -10.436 -0.392 1.00 96.25 139 THR A CA 1
ATOM 1125 C C . THR A 1 139 ? -0.048 -9.265 -1.193 1.00 96.25 139 THR A C 1
ATOM 1127 O O . THR A 1 139 ? -0.733 -8.689 -2.035 1.00 96.25 139 THR A O 1
ATOM 1130 N N . TRP A 1 140 ? 1.226 -8.927 -0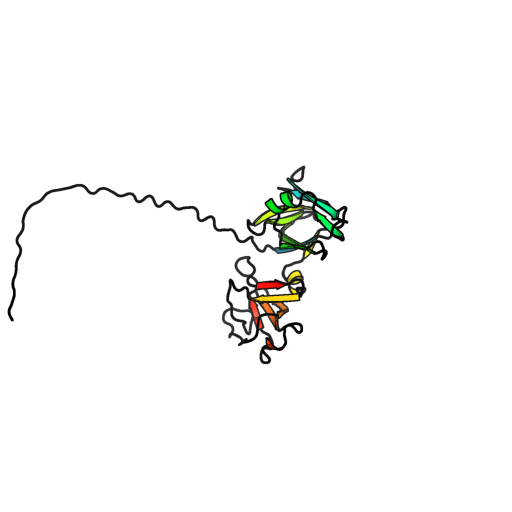.981 1.00 96.19 140 TRP A N 1
ATOM 1131 C CA . TRP A 1 140 ? 1.882 -7.886 -1.783 1.00 96.19 140 TRP A CA 1
ATOM 1132 C C . TRP A 1 140 ? 1.859 -8.184 -3.283 1.00 96.19 140 TRP A C 1
ATOM 1134 O O . TRP A 1 140 ? 1.623 -7.273 -4.064 1.00 96.19 140 TRP A O 1
ATOM 1144 N N . ASP A 1 141 ? 2.034 -9.447 -3.681 1.00 94.38 141 ASP A N 1
ATOM 1145 C CA . ASP A 1 141 ? 1.939 -9.852 -5.089 1.00 94.38 141 ASP A CA 1
ATOM 1146 C C . ASP A 1 141 ? 0.539 -9.577 -5.662 1.00 94.38 141 ASP A C 1
ATOM 1148 O O . ASP A 1 141 ? 0.386 -8.889 -6.672 1.00 94.38 141 ASP A O 1
ATOM 1152 N N . GLY A 1 142 ? -0.506 -10.025 -4.955 1.00 94.75 142 GLY A N 1
ATOM 1153 C CA . GLY A 1 142 ? -1.888 -9.763 -5.355 1.00 94.75 142 GLY A CA 1
ATOM 1154 C C . GLY A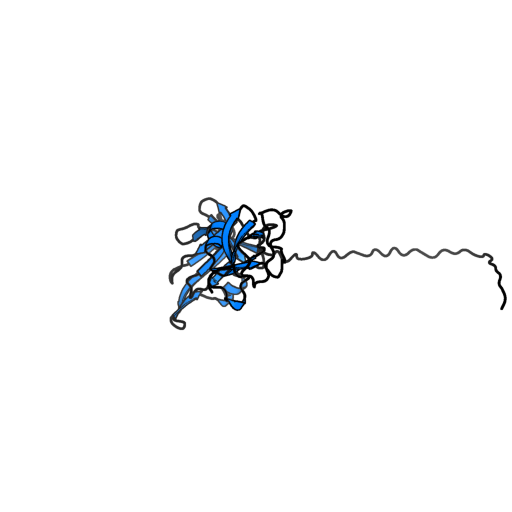 1 142 ? -2.237 -8.274 -5.362 1.00 94.75 142 GLY A C 1
ATOM 1155 O O . GLY A 1 142 ? -3.010 -7.825 -6.201 1.00 94.75 142 GLY A O 1
ATOM 1156 N N . PHE A 1 143 ? -1.665 -7.484 -4.455 1.00 95.94 143 PHE A N 1
ATOM 1157 C CA . PHE A 1 143 ? -1.896 -6.045 -4.406 1.00 95.94 143 PHE A CA 1
ATOM 1158 C C . PHE A 1 143 ? -1.192 -5.315 -5.556 1.00 95.94 143 PHE A C 1
ATOM 1160 O O . PHE A 1 143 ? -1.850 -4.610 -6.317 1.00 95.94 143 PHE A O 1
ATOM 1167 N N . LEU A 1 144 ? 0.115 -5.530 -5.730 1.00 96.50 144 LEU A N 1
ATOM 1168 C CA . LEU A 1 144 ? 0.939 -4.808 -6.701 1.00 96.50 144 LEU A CA 1
ATOM 1169 C C . LEU A 1 144 ? 0.527 -5.086 -8.150 1.00 96.50 144 LEU A C 1
ATOM 1171 O O . LEU A 1 144 ? 0.525 -4.168 -8.964 1.00 96.50 144 LEU A O 1
ATOM 1175 N N . LYS A 1 145 ? 0.103 -6.314 -8.474 1.00 94.50 145 LYS A N 1
ATOM 1176 C CA . LYS A 1 145 ? -0.413 -6.659 -9.813 1.00 94.50 145 LYS A CA 1
ATOM 1177 C C . LYS A 1 145 ? -1.615 -5.816 -10.256 1.00 94.50 145 LYS A C 1
ATOM 1179 O O . LYS A 1 145 ? -1.860 -5.720 -11.452 1.00 94.50 145 LYS A O 1
ATOM 1184 N N . ASN A 1 146 ? -2.341 -5.213 -9.314 1.00 92.38 146 ASN A N 1
ATOM 1185 C CA . ASN A 1 146 ? -3.516 -4.382 -9.582 1.00 92.38 146 ASN A CA 1
ATOM 1186 C C . ASN A 1 146 ? -3.214 -2.874 -9.577 1.00 92.38 146 ASN A C 1
ATOM 1188 O O . ASN A 1 146 ? -4.143 -2.072 -9.598 1.00 92.38 146 ASN A O 1
ATOM 1192 N N . MET A 1 147 ? -1.944 -2.474 -9.491 1.00 93.56 147 MET A N 1
ATOM 1193 C CA . MET A 1 147 ? -1.563 -1.062 -9.531 1.00 93.56 147 MET A CA 1
ATOM 1194 C C . MET A 1 147 ? -1.652 -0.525 -10.958 1.00 93.56 147 MET A C 1
ATOM 1196 O O . MET A 1 147 ? -1.325 -1.232 -11.916 1.00 93.56 147 MET A O 1
ATOM 1200 N N . PHE A 1 148 ? -2.064 0.736 -11.091 1.00 93.50 148 PHE A N 1
ATOM 1201 C CA . PHE A 1 148 ? -2.121 1.437 -12.370 1.00 93.50 148 PHE A CA 1
ATOM 1202 C C . PHE A 1 148 ? -0.751 1.423 -13.043 1.00 93.50 148 PHE A C 1
ATOM 1204 O O . PHE A 1 148 ? -0.615 0.977 -14.184 1.00 93.50 148 PHE A O 1
ATOM 1211 N N . SER A 1 149 ? 0.280 1.820 -12.303 1.00 95.69 149 SER A N 1
ATOM 1212 C CA . SER A 1 149 ? 1.662 1.766 -12.753 1.00 95.69 149 SER A CA 1
ATOM 1213 C C . SER A 1 149 ? 2.621 1.613 -11.577 1.00 95.69 149 SER A C 1
ATOM 1215 O O . SER A 1 149 ? 2.256 1.742 -10.404 1.00 95.69 149 SER A O 1
ATOM 1217 N N . ILE A 1 150 ? 3.872 1.315 -11.905 1.00 96.88 150 ILE A N 1
ATOM 1218 C CA . ILE A 1 150 ? 4.989 1.343 -10.970 1.00 96.88 150 ILE A CA 1
ATOM 1219 C C . ILE A 1 150 ? 6.210 2.018 -11.595 1.00 96.88 150 ILE A C 1
ATOM 1221 O O . ILE A 1 150 ? 6.372 2.052 -12.822 1.00 96.88 150 ILE A O 1
ATOM 1225 N N . GLU A 1 151 ? 7.110 2.473 -10.733 1.00 96.75 151 GLU A N 1
ATOM 1226 C CA . GLU A 1 151 ? 8.377 3.103 -11.089 1.00 96.75 151 GLU A CA 1
ATOM 1227 C C . GLU A 1 151 ? 9.516 2.557 -10.214 1.00 96.75 151 GLU A C 1
ATOM 1229 O O . GLU A 1 151 ? 9.301 2.080 -9.094 1.00 96.75 151 GLU A O 1
ATOM 1234 N N . ARG A 1 152 ? 10.764 2.615 -10.697 1.00 96.19 152 ARG A N 1
ATOM 1235 C CA . ARG A 1 152 ? 11.920 2.363 -9.827 1.00 96.19 152 ARG A CA 1
ATOM 1236 C C . ARG A 1 152 ? 12.023 3.517 -8.841 1.00 96.19 152 ARG A C 1
ATOM 1238 O O . ARG A 1 152 ? 12.079 4.677 -9.241 1.00 96.19 152 ARG A O 1
ATOM 1245 N N . ALA A 1 153 ? 12.113 3.193 -7.554 1.00 94.12 153 ALA A N 1
ATOM 1246 C CA . ALA A 1 153 ? 12.179 4.224 -6.531 1.00 94.12 153 ALA A CA 1
ATOM 1247 C C . ALA A 1 153 ? 13.449 5.069 -6.696 1.00 94.12 153 ALA A C 1
ATOM 1249 O O . ALA A 1 153 ? 14.560 4.531 -6.686 1.00 94.12 153 ALA A O 1
ATOM 1250 N N . LYS A 1 154 ? 13.311 6.400 -6.763 1.00 91.75 154 LYS A N 1
ATOM 1251 C CA . LYS A 1 154 ? 14.456 7.323 -6.935 1.00 91.75 154 LYS A CA 1
ATOM 1252 C C . LYS A 1 154 ? 15.520 7.155 -5.848 1.00 91.75 154 LYS A C 1
ATOM 1254 O O . LYS A 1 154 ? 16.712 7.211 -6.126 1.00 91.75 154 LYS A O 1
ATOM 1259 N N . LYS A 1 155 ? 15.081 6.890 -4.614 1.00 89.62 155 LYS A N 1
ATOM 1260 C CA . LYS A 1 155 ? 15.943 6.616 -3.449 1.00 89.62 155 LYS A CA 1
ATOM 1261 C C . LYS A 1 155 ? 16.768 5.330 -3.576 1.00 89.62 155 LYS A C 1
ATOM 1263 O O . LYS A 1 155 ? 17.734 5.164 -2.839 1.00 89.62 155 LYS A O 1
ATOM 1268 N N . PHE A 1 156 ? 16.392 4.420 -4.476 1.00 89.50 156 PHE A N 1
ATOM 1269 C CA . PHE A 1 156 ? 17.058 3.136 -4.689 1.00 89.50 156 PHE A CA 1
ATOM 1270 C C . PHE A 1 156 ? 17.292 2.881 -6.187 1.00 89.50 156 PHE A C 1
ATOM 1272 O O . PHE A 1 156 ? 16.632 2.014 -6.772 1.00 89.50 156 PHE A O 1
ATOM 1279 N N . PRO A 1 157 ? 18.233 3.612 -6.817 1.00 91.25 157 PRO A N 1
ATOM 1280 C CA . PRO A 1 157 ? 18.548 3.422 -8.225 1.00 91.25 157 PRO A CA 1
ATOM 1281 C C . PRO A 1 157 ? 18.920 1.967 -8.514 1.00 91.25 157 PRO A C 1
ATOM 1283 O O . PRO A 1 157 ? 19.744 1.365 -7.824 1.00 91.25 157 PRO A O 1
ATOM 1286 N N . GLN A 1 158 ? 18.305 1.392 -9.545 1.00 94.81 158 GLN A N 1
ATOM 1287 C CA . GLN A 1 158 ? 18.550 0.013 -9.951 1.00 94.81 158 GLN A CA 1
ATOM 1288 C C . GLN A 1 158 ? 18.429 -0.160 -11.465 1.00 94.81 158 GLN A C 1
ATOM 1290 O O . GLN A 1 158 ? 17.641 0.512 -12.141 1.00 94.81 158 GLN A O 1
ATOM 1295 N N . ALA A 1 159 ? 19.219 -1.087 -12.002 1.00 96.06 159 ALA A N 1
ATOM 1296 C CA . ALA A 1 159 ? 19.106 -1.509 -13.389 1.00 96.06 159 ALA A CA 1
ATOM 1297 C C . ALA A 1 159 ? 17.904 -2.442 -13.572 1.00 96.06 159 ALA A C 1
ATOM 1299 O O . ALA A 1 159 ? 17.607 -3.259 -12.699 1.00 96.06 159 ALA A O 1
ATOM 1300 N N . ILE A 1 160 ? 17.271 -2.366 -14.741 1.00 98.00 160 ILE A N 1
ATOM 1301 C CA . ILE A 1 160 ? 16.350 -3.405 -15.201 1.00 98.00 160 ILE A CA 1
ATOM 1302 C C . ILE A 1 160 ? 17.198 -4.601 -15.649 1.00 98.00 160 ILE A C 1
ATOM 1304 O O . ILE A 1 160 ? 18.212 -4.419 -16.319 1.00 98.00 160 ILE A O 1
ATOM 1308 N N . ARG A 1 161 ? 16.826 -5.820 -15.264 1.00 98.31 161 ARG A N 1
ATOM 1309 C CA . ARG A 1 161 ? 17.587 -7.054 -15.510 1.00 98.31 161 ARG A CA 1
ATOM 1310 C C . ARG A 1 161 ? 16.887 -7.952 -16.525 1.00 98.31 161 ARG A C 1
ATOM 1312 O O . ARG A 1 161 ? 15.665 -7.963 -16.604 1.00 98.31 161 ARG A O 1
ATOM 1319 N N . ALA A 1 162 ? 17.644 -8.730 -17.294 1.00 98.25 162 ALA A N 1
ATOM 1320 C CA . ALA A 1 162 ? 17.062 -9.702 -18.226 1.00 98.25 162 ALA A CA 1
ATOM 1321 C C . ALA A 1 162 ? 16.395 -10.896 -17.506 1.00 98.25 162 ALA A C 1
ATOM 1323 O O . ALA A 1 162 ? 15.428 -11.457 -18.012 1.00 98.25 162 ALA A O 1
ATOM 1324 N N . GLN A 1 163 ? 16.877 -11.250 -16.312 1.00 98.31 163 GLN A N 1
ATOM 1325 C CA . GLN A 1 163 ? 16.394 -12.337 -15.452 1.00 98.31 163 GLN A CA 1
ATOM 1326 C C . GLN A 1 163 ? 16.258 -11.857 -13.991 1.00 98.31 163 GLN A C 1
ATOM 1328 O O . GLN A 1 163 ? 16.919 -10.882 -13.618 1.00 98.31 163 GLN A O 1
ATOM 1333 N N . PRO A 1 164 ? 15.453 -12.525 -13.136 1.00 97.88 164 PRO A N 1
ATOM 1334 C CA . PRO A 1 164 ? 15.205 -12.129 -11.742 1.00 97.88 164 PRO A CA 1
ATOM 1335 C C . PRO A 1 164 ? 16.373 -12.487 -10.803 1.00 97.88 164 PRO A C 1
ATOM 1337 O O . PRO A 1 164 ? 16.211 -13.182 -9.801 1.00 97.88 164 PRO A O 1
ATOM 1340 N N . GLN A 1 165 ? 17.578 -12.035 -11.141 1.00 96.25 165 GLN A N 1
ATOM 1341 C CA . GLN A 1 165 ? 18.791 -12.244 -10.357 1.00 96.25 165 GLN A CA 1
ATOM 1342 C C . GLN A 1 165 ? 19.789 -11.104 -10.572 1.00 96.25 165 GLN A C 1
ATOM 1344 O O . GLN A 1 165 ? 19.862 -10.504 -11.644 1.00 96.25 165 GLN A O 1
ATOM 1349 N N . VAL A 1 166 ? 20.598 -10.823 -9.549 1.00 93.88 166 VAL A N 1
ATOM 1350 C CA . VAL A 1 166 ? 21.516 -9.670 -9.538 1.00 93.88 166 VAL A CA 1
ATOM 1351 C C . VAL A 1 166 ? 22.595 -9.772 -10.622 1.00 93.88 166 VAL A C 1
ATOM 1353 O O . VAL A 1 166 ? 22.932 -8.762 -11.236 1.00 93.88 166 VAL A O 1
ATOM 1356 N N . SER A 1 167 ? 23.097 -10.981 -10.890 1.00 95.88 167 SER A N 1
ATOM 1357 C CA . SER A 1 167 ? 24.142 -11.250 -11.890 1.00 95.88 167 SER A CA 1
ATOM 1358 C C . SER A 1 167 ? 23.657 -11.179 -13.339 1.00 95.88 167 SER A C 1
ATOM 1360 O O . SER A 1 167 ? 24.469 -11.216 -14.258 1.00 95.88 167 SER A O 1
ATOM 1362 N N . SER A 1 168 ? 22.345 -11.077 -13.570 1.00 97.94 168 SER A N 1
ATOM 1363 C CA . SER A 1 168 ? 21.796 -10.992 -14.920 1.00 97.94 168 SER A CA 1
ATOM 1364 C C . SER A 1 168 ? 22.288 -9.729 -15.639 1.00 97.94 168 SER A C 1
ATOM 1366 O O . SER A 1 168 ? 22.351 -8.659 -15.015 1.00 97.94 168 SER A O 1
ATOM 1368 N N . PRO A 1 169 ? 22.511 -9.791 -16.967 1.00 98.00 169 PRO A N 1
ATOM 1369 C CA . PRO A 1 169 ? 22.754 -8.605 -17.777 1.00 98.00 169 PRO A CA 1
ATOM 1370 C C . PRO A 1 169 ? 21.669 -7.545 -17.575 1.00 98.00 169 PRO A C 1
ATOM 1372 O O . PRO A 1 169 ? 20.490 -7.869 -17.366 1.00 98.00 169 PRO A O 1
ATOM 1375 N N . ALA A 1 170 ? 22.081 -6.280 -17.626 1.00 98.00 170 ALA A N 1
ATOM 1376 C CA . ALA A 1 170 ? 21.165 -5.152 -17.597 1.00 98.00 170 ALA A CA 1
ATOM 1377 C C . ALA A 1 170 ? 20.463 -5.001 -18.953 1.00 98.00 170 ALA A C 1
ATOM 1379 O O . ALA A 1 170 ? 21.088 -5.107 -20.008 1.00 98.00 170 ALA A O 1
ATOM 1380 N N . VAL A 1 171 ? 19.165 -4.718 -18.919 1.00 97.69 171 VAL A N 1
ATOM 1381 C CA . VAL A 1 171 ? 18.381 -4.332 -20.089 1.00 97.69 171 VAL A CA 1
ATOM 1382 C C . VAL A 1 171 ? 18.478 -2.822 -20.238 1.00 97.69 171 VAL A C 1
ATOM 1384 O O . VAL A 1 171 ? 18.239 -2.068 -19.292 1.00 97.69 171 VAL A O 1
ATOM 1387 N N . LYS A 1 172 ? 18.835 -2.373 -21.439 1.00 96.44 172 LYS A N 1
ATOM 1388 C CA . LYS A 1 172 ? 18.891 -0.952 -21.761 1.00 96.44 172 LYS A CA 1
ATOM 1389 C C . LYS A 1 172 ? 17.478 -0.373 -21.767 1.00 96.44 172 LYS A C 1
ATOM 1391 O O . LYS A 1 172 ? 16.600 -0.903 -22.439 1.00 96.44 172 LYS A O 1
ATOM 1396 N N . PHE A 1 173 ? 17.290 0.718 -21.033 1.00 95.88 173 PHE A N 1
ATOM 1397 C CA . PHE A 1 173 ? 16.039 1.463 -20.985 1.00 95.88 173 PHE A CA 1
ATOM 1398 C C . PHE A 1 173 ? 16.345 2.957 -20.961 1.00 95.88 173 PHE A C 1
ATOM 1400 O O . PHE A 1 173 ? 17.120 3.419 -20.122 1.00 95.88 173 PHE A O 1
ATOM 1407 N N . ARG A 1 174 ? 15.777 3.692 -21.916 1.00 92.69 174 ARG A N 1
ATOM 1408 C CA . ARG A 1 174 ? 15.969 5.138 -22.102 1.00 92.69 174 ARG A CA 1
ATOM 1409 C C . ARG A 1 174 ? 14.691 5.953 -21.886 1.00 92.69 174 ARG A C 1
ATOM 1411 O O . ARG A 1 174 ? 14.734 7.170 -22.024 1.00 92.69 174 ARG A O 1
ATOM 1418 N N . GLY A 1 175 ? 13.570 5.293 -21.605 1.00 91.06 175 GLY A N 1
ATOM 1419 C CA . GLY A 1 175 ? 12.288 5.949 -21.370 1.00 91.06 175 GLY A CA 1
ATOM 1420 C C . GLY A 1 175 ? 12.152 6.483 -19.945 1.00 91.06 175 GLY A C 1
ATOM 1421 O O . GLY A 1 175 ? 13.028 6.285 -19.099 1.00 91.06 175 GLY A O 1
ATOM 1422 N N . LYS A 1 176 ? 11.016 7.124 -19.669 1.00 93.88 176 LYS A N 1
ATOM 1423 C CA . LYS A 1 176 ? 10.590 7.410 -18.296 1.00 93.88 176 LYS A CA 1
ATOM 1424 C C . LYS A 1 176 ? 9.958 6.161 -17.688 1.00 93.88 176 LYS A C 1
ATOM 1426 O O . LYS A 1 176 ? 9.194 5.462 -18.361 1.00 93.88 176 LYS A O 1
ATOM 1431 N N . ASP A 1 177 ? 10.282 5.895 -16.428 1.00 95.56 177 ASP A N 1
ATOM 1432 C CA . ASP A 1 177 ? 9.659 4.822 -15.662 1.00 95.56 177 ASP A CA 1
ATOM 1433 C C . ASP A 1 177 ? 8.146 5.023 -15.632 1.00 95.56 177 ASP A C 1
ATOM 1435 O O . ASP A 1 177 ? 7.661 6.100 -15.314 1.00 95.56 177 ASP A O 1
ATOM 1439 N N . CYS A 1 178 ? 7.431 3.991 -16.060 1.00 95.62 178 CYS A N 1
ATOM 1440 C CA . CYS A 1 178 ? 5.980 3.886 -16.042 1.00 95.62 178 CYS A CA 1
ATOM 1441 C C . CYS A 1 178 ? 5.680 2.482 -16.569 1.00 95.62 178 CYS A C 1
ATOM 1443 O O . CYS A 1 178 ? 5.708 2.218 -17.779 1.00 95.62 178 CYS A O 1
ATOM 1445 N N . PHE A 1 179 ? 5.532 1.532 -15.650 1.00 97.00 179 PHE A N 1
ATOM 1446 C CA . PHE A 1 179 ? 5.451 0.123 -16.009 1.00 97.00 179 PHE A CA 1
ATOM 1447 C C . PHE A 1 179 ? 4.190 -0.549 -15.483 1.00 97.00 179 PHE A C 1
ATOM 1449 O O . PHE A 1 179 ? 3.734 -0.265 -14.380 1.00 97.00 179 PHE A O 1
ATOM 1456 N N . ASN A 1 180 ? 3.681 -1.511 -16.252 1.00 96.81 180 ASN A N 1
ATOM 1457 C CA . ASN A 1 180 ? 2.759 -2.515 -15.737 1.00 96.81 180 ASN A CA 1
ATOM 1458 C C . ASN A 1 180 ? 3.536 -3.763 -15.318 1.00 96.81 180 ASN A C 1
ATOM 1460 O O . ASN A 1 180 ? 4.524 -4.141 -15.958 1.00 96.81 180 ASN A O 1
ATOM 1464 N N . ILE A 1 181 ? 3.037 -4.433 -14.283 1.00 97.50 181 ILE A N 1
ATOM 1465 C CA . ILE A 1 181 ? 3.562 -5.718 -13.824 1.00 97.50 181 ILE A CA 1
ATOM 1466 C C . ILE A 1 181 ? 2.973 -6.835 -14.696 1.00 97.50 181 ILE A C 1
ATOM 1468 O O . ILE A 1 181 ? 1.761 -6.933 -14.862 1.00 97.50 181 ILE A O 1
ATOM 1472 N N . ILE A 1 182 ? 3.842 -7.674 -15.262 1.00 96.75 182 ILE A N 1
ATOM 1473 C CA . ILE A 1 182 ? 3.478 -8.895 -15.996 1.00 96.75 182 ILE A CA 1
ATOM 1474 C C . ILE A 1 182 ? 3.357 -10.063 -15.015 1.00 96.75 182 ILE A C 1
ATOM 1476 O O . ILE A 1 182 ? 2.361 -10.778 -14.999 1.00 96.75 182 ILE A O 1
ATOM 1480 N N . THR A 1 183 ? 4.388 -10.273 -14.196 1.00 96.81 183 THR A N 1
ATOM 1481 C CA . THR A 1 183 ? 4.436 -11.344 -13.195 1.00 96.81 183 THR A CA 1
ATOM 1482 C C . THR A 1 183 ? 5.404 -10.986 -12.069 1.00 96.81 183 THR A C 1
ATOM 1484 O O . THR A 1 183 ? 6.164 -10.021 -12.173 1.00 96.81 183 THR A O 1
ATOM 1487 N N . MET A 1 184 ? 5.389 -11.759 -10.987 1.00 97.38 184 MET A N 1
ATOM 1488 C CA . MET A 1 184 ? 6.271 -11.584 -9.835 1.00 97.38 184 MET A CA 1
ATOM 1489 C C . MET A 1 184 ? 6.909 -12.923 -9.457 1.00 97.38 184 MET A C 1
ATOM 1491 O O . MET A 1 184 ? 6.267 -13.970 -9.528 1.00 97.38 184 MET A O 1
ATOM 1495 N N . ARG A 1 185 ? 8.183 -12.896 -9.052 1.00 96.38 185 ARG A N 1
ATOM 1496 C CA . ARG A 1 185 ? 8.933 -14.067 -8.582 1.00 96.38 185 ARG A CA 1
ATOM 1497 C C . ARG A 1 185 ? 9.843 -13.666 -7.426 1.00 96.38 185 ARG A C 1
ATOM 1499 O O . ARG A 1 185 ? 10.870 -13.020 -7.631 1.00 96.38 185 ARG A O 1
ATOM 1506 N N . GLY A 1 186 ? 9.472 -14.067 -6.211 1.00 94.75 186 GLY A N 1
ATOM 1507 C CA . GLY A 1 186 ? 10.189 -13.673 -4.996 1.00 94.75 186 GLY A CA 1
ATOM 1508 C C . GLY A 1 186 ? 10.284 -12.150 -4.888 1.00 94.75 186 GLY A C 1
ATOM 1509 O O . GLY A 1 186 ? 9.276 -11.456 -4.977 1.00 94.75 186 GLY A O 1
ATOM 1510 N N . ASP A 1 187 ? 11.503 -11.632 -4.769 1.00 96.56 187 ASP A N 1
ATOM 1511 C CA . ASP A 1 187 ? 11.802 -10.196 -4.667 1.00 96.56 187 ASP A CA 1
ATOM 1512 C C . ASP A 1 187 ? 11.752 -9.428 -5.999 1.00 96.56 187 ASP A C 1
ATOM 1514 O O . ASP A 1 187 ? 12.046 -8.229 -6.037 1.00 96.56 187 ASP A O 1
ATOM 1518 N N . TRP A 1 188 ? 11.409 -10.093 -7.103 1.00 98.12 188 TRP A N 1
ATOM 1519 C CA . TRP A 1 188 ? 11.478 -9.527 -8.446 1.00 98.12 188 TRP A CA 1
ATOM 1520 C C . TRP A 1 188 ? 10.108 -9.410 -9.100 1.00 98.12 188 TRP A C 1
ATOM 1522 O O . TRP A 1 188 ? 9.239 -10.263 -8.931 1.00 98.12 188 TRP A O 1
ATOM 1532 N N . ILE A 1 189 ? 9.944 -8.351 -9.882 1.00 98.19 189 ILE A N 1
ATOM 1533 C CA . ILE A 1 189 ? 8.790 -8.109 -10.740 1.00 98.19 189 ILE A CA 1
ATOM 1534 C C . ILE A 1 189 ? 9.240 -8.042 -12.188 1.00 98.19 189 ILE A C 1
ATOM 1536 O O . ILE A 1 189 ? 10.223 -7.378 -12.513 1.00 98.19 189 ILE A O 1
ATOM 1540 N N . HIS A 1 190 ? 8.522 -8.737 -13.056 1.00 98.44 190 HIS A N 1
ATOM 1541 C CA . HIS A 1 190 ? 8.692 -8.643 -14.495 1.00 98.44 190 HIS A CA 1
ATOM 1542 C C . HIS A 1 190 ? 7.764 -7.559 -15.007 1.00 98.44 190 HIS A C 1
ATOM 1544 O O . HIS A 1 190 ? 6.567 -7.580 -14.723 1.00 98.44 190 HIS A O 1
ATOM 1550 N N . VAL A 1 191 ? 8.316 -6.603 -15.736 1.00 98.19 191 VAL A N 1
ATOM 1551 C CA . VAL A 1 191 ? 7.615 -5.384 -16.111 1.00 98.19 191 VAL A CA 1
ATOM 1552 C C . VAL A 1 191 ? 7.702 -5.136 -17.606 1.00 98.19 191 VAL A C 1
ATOM 1554 O O . VAL A 1 191 ? 8.673 -5.519 -18.259 1.00 98.19 191 VAL A O 1
ATOM 1557 N N . ARG A 1 192 ? 6.707 -4.430 -18.135 1.00 96.94 192 ARG A N 1
ATOM 1558 C CA . ARG A 1 192 ? 6.734 -3.805 -19.464 1.00 96.94 192 ARG A CA 1
ATOM 1559 C C . ARG A 1 192 ? 6.317 -2.354 -19.345 1.00 96.94 192 ARG A C 1
ATOM 1561 O O . ARG A 1 192 ? 5.595 -2.000 -18.415 1.00 96.94 192 ARG A O 1
ATOM 1568 N N . GLN A 1 193 ? 6.733 -1.529 -20.297 1.00 95.00 193 GLN A N 1
ATOM 1569 C CA . GLN A 1 193 ? 6.261 -0.151 -20.340 1.00 95.00 193 GLN A CA 1
ATOM 1570 C C . GLN A 1 193 ? 4.742 -0.124 -20.544 1.00 95.00 193 GLN A C 1
ATOM 1572 O O . GLN A 1 193 ? 4.215 -0.867 -21.377 1.00 95.00 193 GLN A O 1
ATOM 1577 N N . ALA A 1 194 ? 4.040 0.676 -19.743 1.00 93.25 194 ALA A N 1
ATOM 1578 C CA . ALA A 1 194 ? 2.587 0.677 -19.758 1.00 93.25 194 ALA A CA 1
ATOM 1579 C C . ALA A 1 194 ? 2.019 1.432 -20.971 1.00 93.25 194 ALA A C 1
ATOM 1581 O O . ALA A 1 194 ? 2.602 2.382 -21.501 1.00 93.25 194 ALA A O 1
ATOM 1582 N N . ASN A 1 195 ? 0.838 1.011 -21.424 1.00 90.56 195 ASN A N 1
ATOM 1583 C CA . ASN A 1 195 ? 0.203 1.576 -22.617 1.00 90.56 195 ASN A CA 1
ATOM 1584 C C . ASN A 1 195 ? -0.446 2.945 -22.394 1.00 90.56 195 ASN A C 1
ATOM 1586 O O . ASN A 1 195 ? -0.809 3.588 -23.376 1.00 90.56 195 ASN A O 1
ATOM 1590 N N . HIS A 1 196 ? -0.582 3.393 -21.151 1.00 90.12 196 HIS A N 1
ATOM 1591 C CA . HIS A 1 196 ? -1.104 4.716 -20.807 1.00 90.12 196 HIS A CA 1
ATOM 1592 C C . HIS A 1 196 ? 0.005 5.763 -20.614 1.00 90.12 196 HIS A C 1
ATOM 1594 O O . HIS A 1 196 ? -0.298 6.945 -20.528 1.00 90.12 196 HIS A O 1
ATOM 1600 N N . CYS A 1 197 ? 1.286 5.369 -20.578 1.00 85.38 197 CYS A N 1
ATOM 1601 C CA . CYS A 1 197 ? 2.386 6.327 -20.437 1.00 85.38 197 CYS A CA 1
ATOM 1602 C C . CYS A 1 197 ? 2.479 7.236 -21.666 1.00 85.38 197 CYS A C 1
ATOM 1604 O O . CYS A 1 197 ? 2.234 6.787 -22.795 1.00 85.38 197 CYS A O 1
ATOM 1606 N N . GLU A 1 198 ? 2.921 8.475 -21.478 1.00 85.62 198 GLU A N 1
ATOM 1607 C CA . GLU A 1 198 ? 3.097 9.436 -22.564 1.00 85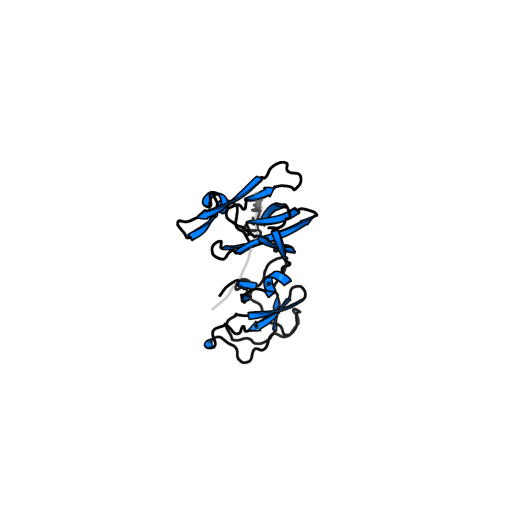.62 198 GLU A CA 1
ATOM 1608 C C . GLU A 1 198 ? 3.979 8.859 -23.685 1.00 85.62 198 GLU A C 1
ATOM 1610 O O . GLU A 1 198 ? 5.079 8.359 -23.442 1.00 85.62 198 GLU A O 1
ATOM 1615 N N . ARG A 1 199 ? 3.489 8.885 -24.933 1.00 82.38 199 ARG A N 1
ATOM 1616 C CA . ARG A 1 199 ? 4.175 8.245 -26.074 1.00 82.38 199 ARG A CA 1
ATOM 1617 C C . ARG A 1 199 ? 5.574 8.815 -26.324 1.00 82.38 199 ARG A C 1
ATOM 1619 O O . ARG A 1 199 ? 6.459 8.055 -26.708 1.00 82.38 199 ARG A O 1
ATOM 1626 N N . SER A 1 200 ? 5.762 10.113 -26.091 1.00 83.88 200 SER A N 1
ATOM 1627 C CA . SER A 1 200 ? 7.043 10.829 -26.209 1.00 83.88 200 SER A CA 1
ATOM 1628 C C . SER A 1 200 ? 8.116 10.294 -25.249 1.00 83.88 200 SER A C 1
ATOM 1630 O O . SER A 1 200 ? 9.303 10.378 -25.544 1.00 83.88 200 SER A O 1
ATOM 1632 N N . GLN A 1 201 ? 7.704 9.686 -24.132 1.00 84.75 201 GLN A N 1
ATOM 1633 C CA . GLN A 1 201 ? 8.578 9.202 -23.059 1.00 84.75 201 GLN A CA 1
ATOM 1634 C C . GLN A 1 201 ? 8.823 7.685 -23.123 1.00 84.75 201 GLN A C 1
ATOM 1636 O O . GLN A 1 201 ? 9.441 7.108 -22.219 1.00 84.75 201 GLN A O 1
ATOM 1641 N N . ARG A 1 202 ? 8.337 7.013 -24.178 1.00 88.62 202 ARG A N 1
ATOM 1642 C CA . ARG A 1 202 ? 8.494 5.565 -24.347 1.00 88.62 202 ARG A CA 1
ATOM 1643 C C . ARG A 1 202 ? 9.809 5.183 -24.997 1.00 88.62 202 ARG A C 1
ATOM 1645 O O . ARG A 1 202 ? 10.242 5.788 -25.974 1.00 88.62 202 ARG A O 1
ATOM 1652 N N . ASP A 1 203 ? 10.387 4.092 -24.512 1.00 91.31 203 ASP A N 1
ATOM 1653 C CA . ASP A 1 203 ? 11.492 3.430 -25.188 1.00 91.31 203 ASP A CA 1
ATOM 1654 C C . ASP A 1 203 ? 10.934 2.379 -26.151 1.00 91.31 203 ASP A C 1
ATOM 1656 O O . ASP A 1 203 ? 10.522 1.293 -25.745 1.00 91.31 203 ASP A O 1
ATOM 1660 N N . LYS A 1 204 ? 10.934 2.695 -27.451 1.00 88.88 204 LYS A N 1
ATOM 1661 C CA . LYS A 1 204 ? 10.423 1.799 -28.506 1.00 88.88 204 LYS A CA 1
ATOM 1662 C C . LYS A 1 204 ? 11.165 0.457 -28.574 1.00 88.88 204 LYS A C 1
ATOM 1664 O O . LYS A 1 204 ? 10.616 -0.508 -29.104 1.00 88.88 204 LYS A O 1
ATOM 1669 N N . ASN A 1 205 ? 12.390 0.391 -28.053 1.00 93.06 205 ASN A N 1
ATOM 1670 C CA . ASN A 1 205 ? 13.218 -0.812 -28.076 1.00 93.06 205 ASN A CA 1
ATOM 1671 C C . ASN A 1 205 ? 13.082 -1.643 -26.795 1.00 93.06 205 ASN A C 1
ATOM 1673 O O . ASN A 1 205 ? 13.531 -2.789 -26.753 1.00 93.06 205 ASN A O 1
ATOM 1677 N N . PHE A 1 206 ? 12.450 -1.099 -25.754 1.00 95.69 206 PHE A N 1
ATOM 1678 C CA . PHE A 1 206 ? 12.226 -1.822 -24.514 1.00 95.69 206 PHE A CA 1
ATOM 1679 C C . PHE A 1 206 ? 10.992 -2.718 -24.626 1.00 95.69 206 PHE A C 1
ATOM 1681 O O . PHE A 1 206 ? 9.866 -2.253 -24.791 1.00 95.69 206 PHE A O 1
ATOM 1688 N N . ARG A 1 207 ? 11.202 -4.031 -24.514 1.00 94.62 207 ARG A N 1
ATOM 1689 C CA . ARG A 1 207 ? 10.112 -5.018 -24.513 1.00 94.62 207 ARG A CA 1
ATOM 1690 C C . ARG A 1 207 ? 9.628 -5.310 -23.099 1.00 94.62 207 ARG A C 1
ATOM 1692 O O . ARG A 1 207 ? 8.451 -5.144 -22.797 1.00 94.62 207 ARG A O 1
ATOM 1699 N N . SER A 1 208 ? 10.538 -5.767 -22.245 1.00 97.94 208 SER A N 1
ATOM 1700 C CA . SER A 1 208 ? 10.274 -6.068 -20.841 1.00 97.94 208 SER A CA 1
ATOM 1701 C C . SER A 1 208 ? 11.583 -6.262 -20.074 1.00 97.94 208 SER A C 1
ATOM 1703 O O . SER A 1 208 ? 12.656 -6.349 -20.676 1.00 97.94 208 SER A O 1
ATOM 1705 N N . GLY A 1 209 ? 11.497 -6.369 -18.753 1.00 98.38 209 GLY A N 1
ATOM 1706 C CA . GLY A 1 209 ? 12.623 -6.767 -17.916 1.00 98.38 209 GLY A CA 1
ATOM 1707 C C . GLY A 1 209 ? 12.249 -6.870 -16.444 1.00 98.38 209 GLY A C 1
ATOM 1708 O O . GLY A 1 209 ? 11.109 -6.622 -16.063 1.00 98.38 209 GLY A O 1
ATOM 1709 N N . TRP A 1 210 ? 13.199 -7.281 -15.616 1.00 98.62 210 TRP A N 1
ATOM 1710 C CA . TRP A 1 210 ? 13.000 -7.547 -14.199 1.00 98.62 210 TRP A CA 1
ATOM 1711 C C . TRP A 1 210 ? 13.533 -6.411 -13.334 1.00 98.62 210 TRP A C 1
ATOM 1713 O O . TRP A 1 210 ? 14.666 -5.962 -13.500 1.00 98.62 210 TRP A O 1
ATOM 1723 N N . ILE A 1 211 ? 12.724 -5.972 -12.379 1.00 98.06 211 ILE A N 1
ATOM 1724 C CA . ILE A 1 211 ? 13.078 -4.975 -11.367 1.00 98.06 211 ILE A CA 1
ATOM 1725 C C . ILE A 1 211 ? 12.942 -5.641 -10.003 1.00 98.06 211 ILE A C 1
ATOM 1727 O O . ILE A 1 211 ? 12.066 -6.482 -9.799 1.00 98.06 211 ILE A O 1
ATOM 1731 N N . ARG A 1 212 ? 13.808 -5.295 -9.054 1.00 97.25 212 ARG A N 1
ATOM 1732 C CA . ARG A 1 212 ? 13.675 -5.785 -7.688 1.00 97.25 212 ARG A CA 1
ATOM 1733 C C . ARG A 1 212 ? 12.690 -4.897 -6.933 1.00 97.25 212 ARG A C 1
ATOM 1735 O O . ARG A 1 212 ? 12.955 -3.711 -6.745 1.00 97.25 212 ARG A O 1
ATOM 1742 N N . TRP A 1 213 ? 11.558 -5.449 -6.503 1.00 96.75 213 TRP A N 1
ATOM 1743 C CA . TRP A 1 213 ? 10.501 -4.687 -5.823 1.00 96.75 213 TRP A CA 1
ATOM 1744 C C . TRP A 1 213 ? 10.643 -4.688 -4.306 1.00 96.75 213 TRP A C 1
ATOM 1746 O O . TRP A 1 213 ? 10.212 -3.739 -3.652 1.00 96.75 213 TRP A O 1
ATOM 1756 N N . ARG A 1 214 ? 11.286 -5.719 -3.751 1.00 95.12 214 ARG A N 1
ATOM 1757 C CA . ARG A 1 214 ? 11.526 -5.869 -2.317 1.00 95.12 214 ARG A CA 1
ATOM 1758 C C . ARG A 1 214 ? 12.981 -6.210 -2.037 1.00 95.12 214 ARG A C 1
ATOM 1760 O O . ARG A 1 214 ? 13.621 -6.965 -2.763 1.00 95.12 214 ARG A O 1
ATOM 1767 N N . TRP A 1 215 ? 13.502 -5.653 -0.954 1.00 93.19 215 TRP A N 1
ATOM 1768 C CA . TRP A 1 215 ? 14.764 -6.074 -0.350 1.00 93.19 215 TRP A CA 1
ATOM 1769 C C . TRP A 1 215 ? 14.763 -5.675 1.115 1.00 93.19 215 TRP A C 1
ATOM 1771 O O . TRP A 1 215 ? 14.289 -4.584 1.427 1.00 93.19 215 TRP A O 1
ATOM 1781 N N . ASP A 1 216 ? 15.297 -6.531 1.989 1.00 91.31 216 ASP A N 1
ATOM 1782 C CA . ASP A 1 216 ? 15.416 -6.239 3.426 1.00 91.31 216 ASP A CA 1
ATOM 1783 C C . ASP A 1 216 ? 14.092 -5.732 4.030 1.00 91.31 216 ASP A C 1
ATOM 1785 O O . ASP A 1 216 ? 14.010 -4.693 4.680 1.00 91.31 216 ASP A O 1
ATOM 1789 N N . ASN A 1 217 ? 13.001 -6.427 3.685 1.00 90.06 217 ASN A N 1
ATOM 1790 C CA . ASN A 1 217 ? 11.651 -6.096 4.133 1.00 90.06 217 ASN A CA 1
ATOM 1791 C C . ASN A 1 217 ? 11.210 -4.643 3.842 1.00 90.06 217 ASN A C 1
ATOM 1793 O O . ASN A 1 217 ? 10.458 -4.067 4.622 1.00 90.06 217 ASN A O 1
ATOM 1797 N N . LYS A 1 218 ? 11.661 -4.049 2.728 1.00 91.38 218 LYS A N 1
ATOM 1798 C CA . LYS A 1 218 ? 11.285 -2.697 2.275 1.00 91.38 218 LYS A CA 1
ATOM 1799 C C . LYS A 1 218 ? 10.927 -2.692 0.791 1.00 91.38 218 LYS A C 1
ATOM 1801 O O . LYS A 1 218 ? 11.511 -3.449 0.011 1.00 91.38 218 LYS A O 1
ATOM 1806 N N . LEU A 1 219 ? 10.012 -1.802 0.397 1.00 92.94 219 LEU A N 1
ATOM 1807 C CA . LEU A 1 219 ? 9.740 -1.518 -1.016 1.00 92.94 219 LEU A CA 1
ATOM 1808 C C . LEU A 1 219 ? 10.927 -0.800 -1.666 1.00 92.94 219 LEU A C 1
ATOM 1810 O O . LEU A 1 219 ? 11.507 0.136 -1.107 1.00 92.94 219 LEU A O 1
ATOM 1814 N N . ARG A 1 220 ? 11.266 -1.251 -2.871 1.00 94.94 220 ARG A N 1
ATOM 1815 C CA . ARG A 1 220 ? 12.315 -0.709 -3.748 1.00 94.94 220 ARG A CA 1
ATOM 1816 C C . ARG A 1 220 ? 11.751 -0.071 -5.024 1.00 94.94 220 ARG A C 1
ATOM 1818 O O . ARG A 1 220 ? 12.508 0.329 -5.907 1.00 94.94 220 ARG A O 1
ATOM 1825 N N . ILE A 1 221 ? 10.432 0.012 -5.097 1.00 96.38 221 ILE A N 1
ATOM 1826 C CA . ILE A 1 221 ? 9.659 0.628 -6.169 1.00 96.38 221 ILE A CA 1
ATOM 1827 C C . ILE A 1 221 ? 8.698 1.641 -5.561 1.00 96.38 221 ILE A C 1
ATOM 1829 O O . ILE A 1 221 ? 8.337 1.517 -4.387 1.00 96.38 221 ILE A O 1
ATOM 1833 N N . ASP A 1 222 ? 8.283 2.586 -6.386 1.00 95.50 222 ASP A N 1
ATOM 1834 C CA . ASP A 1 222 ? 7.107 3.406 -6.139 1.00 95.50 222 ASP A CA 1
ATOM 1835 C C . ASP A 1 222 ? 5.950 2.815 -6.963 1.00 95.50 222 ASP A C 1
ATOM 1837 O O . ASP A 1 222 ? 6.172 2.210 -8.018 1.00 95.50 222 ASP A O 1
ATOM 1841 N N . TYR A 1 223 ? 4.722 2.910 -6.460 1.00 95.25 223 TYR A N 1
ATOM 1842 C CA . TYR A 1 223 ? 3.541 2.355 -7.118 1.00 95.25 223 TYR A CA 1
ATOM 1843 C C . TYR A 1 223 ? 2.380 3.343 -7.055 1.00 95.25 223 TYR A C 1
ATOM 1845 O O . TYR A 1 223 ? 2.278 4.136 -6.119 1.00 95.25 223 TYR A O 1
ATOM 1853 N N . PHE A 1 224 ? 1.494 3.258 -8.041 1.00 93.00 224 PHE A N 1
ATOM 1854 C CA . PHE A 1 224 ? 0.397 4.197 -8.227 1.00 93.00 224 PHE A CA 1
ATOM 1855 C C . PHE A 1 224 ? -0.908 3.420 -8.377 1.00 93.00 224 PHE A C 1
ATOM 1857 O O . PHE A 1 224 ? -1.007 2.505 -9.194 1.00 93.00 224 PHE A O 1
ATOM 1864 N N . ILE A 1 225 ? -1.902 3.748 -7.549 1.00 88.56 225 ILE A N 1
ATOM 1865 C CA . ILE A 1 225 ? -3.219 3.089 -7.563 1.00 88.56 225 ILE A CA 1
ATOM 1866 C C . ILE A 1 225 ? -4.081 3.656 -8.702 1.00 88.56 225 ILE A C 1
ATOM 1868 O O . ILE A 1 225 ? -4.843 2.920 -9.323 1.00 88.56 225 ILE A O 1
ATOM 1872 N N . THR A 1 226 ? -3.917 4.943 -8.998 1.00 83.94 226 THR A N 1
ATOM 1873 C CA . THR A 1 226 ? -4.622 5.698 -10.041 1.00 83.94 226 THR A CA 1
ATOM 1874 C C . THR A 1 226 ? -3.621 6.428 -10.941 1.00 83.94 226 THR A C 1
ATOM 1876 O O . THR A 1 226 ? -2.422 6.424 -10.653 1.00 83.94 226 THR A O 1
ATOM 1879 N N . SER A 1 227 ? -4.116 7.009 -12.039 1.00 78.50 227 SER A N 1
ATOM 1880 C CA . SER A 1 227 ? -3.333 7.812 -12.990 1.00 78.50 227 SER A CA 1
ATOM 1881 C C . SER A 1 227 ? -2.822 9.121 -12.419 1.00 78.50 227 SER A C 1
ATOM 1883 O O . SER A 1 227 ? -3.587 9.719 -11.630 1.00 78.50 227 SER A O 1
#

Foldseek 3Di:
DDDDDDDDDDDDDDDDDDDDPPPPPPPPPPPPQPQAFQAFFKWWFQDDQADKWFWPQDPPDPGGPDMWGWHQDVVVRWIDTDPVVVLVVQADAPDDDGRVSTDMFRFHDDDVQWTWTQRHSRRNDITITGDDDRTHTDGHQRVQLQFQWKFQDPVQDDFFFADQDPPGDGDDFQFHGTWHFPHDDVQKTKTDHDPPPDPVRGDPPTGIGIDGQDDPSDGRMGTHRDD

Secondary structure (DSSP, 8-state):
---------------------------------------SEEEEEP--TT-EEEEBSSTT-SS-SEEEEEEEETTTTEEEETTHHHHHTT-B-SEEETTTTEEEEEEEEEETTEEEEEEETTTTEEEEEE--TTEEEEEHHHHHTT-SEEEE-TTS----BSSSSTTSPBPP--S---EEEEEEETTEEEEEE-TTS-GGG--TT---EEEE-EETTEE-EEEES--